Protein AF-A0A7S4M9M5-F1 (afdb_monomer_lite)

Foldseek 3Di:
DVVVVVVCCVVPVPPPDDDDDDCPVPLPQPPPQDQAEEEEEPLFPCQVVLLVVLQVLCLVVVPPPDDDPPDDDDDDDDDDDDPPPPPDPPDDDDDDPPPCPPRGNYDYDHDQDDPPPPGPHQAYEHEFAPCRCPDCQPVVVVVLLVCQQSLRHYAAAYAAQDPVCNPPPRHGDDPVVRLVRHDPVQCDDLNPPPVDDHQYQYDDPCNSVSSSVSSSVSSDRDDGDRRDPPVVPPPPPPPPPPDD

Structure (mmCIF, N/CA/C/O backbone):
data_AF-A0A7S4M9M5-F1
#
_entry.id   AF-A0A7S4M9M5-F1
#
loop_
_atom_site.group_PDB
_atom_site.id
_atom_si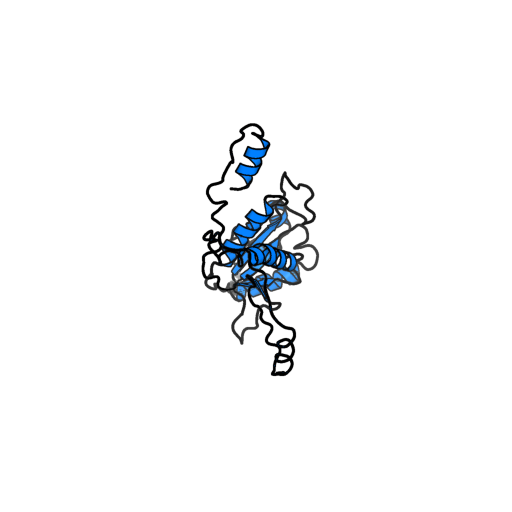te.type_symbol
_atom_site.label_atom_id
_atom_site.label_alt_id
_atom_site.label_comp_id
_atom_site.label_asym_id
_atom_site.label_entity_id
_atom_site.label_seq_id
_atom_site.pdbx_PDB_ins_code
_atom_site.Cartn_x
_atom_site.Cartn_y
_atom_site.Cartn_z
_atom_site.occupancy
_atom_site.B_iso_or_equiv
_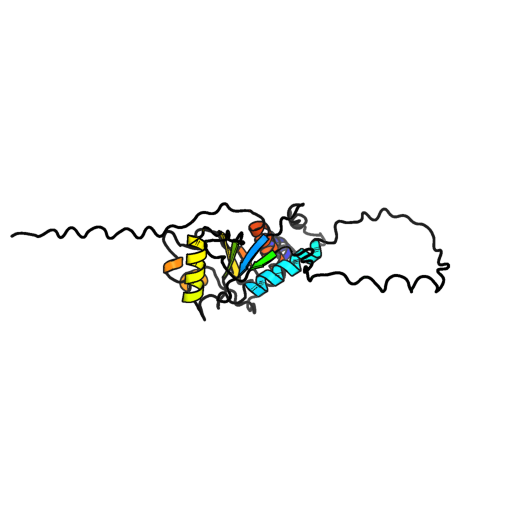atom_site.auth_seq_id
_atom_site.auth_comp_id
_atom_site.auth_asym_id
_atom_site.auth_atom_id
_atom_site.pdbx_PDB_model_num
ATOM 1 N N . ASP A 1 1 ? 21.085 -3.743 -1.154 1.00 58.03 1 ASP A N 1
ATOM 2 C CA . ASP A 1 1 ? 20.652 -2.720 -2.129 1.00 58.03 1 ASP A CA 1
ATOM 3 C C . ASP A 1 1 ? 20.834 -3.186 -3.586 1.00 58.03 1 ASP A C 1
ATOM 5 O O . ASP A 1 1 ? 21.859 -2.906 -4.190 1.00 58.03 1 ASP A O 1
ATOM 9 N N . ARG A 1 2 ? 19.863 -3.928 -4.155 1.00 52.19 2 ARG A N 1
ATOM 10 C CA . ARG A 1 2 ? 19.909 -4.526 -5.524 1.00 52.19 2 ARG A CA 1
ATOM 11 C C . ARG A 1 2 ? 20.179 -3.503 -6.630 1.00 52.19 2 ARG A C 1
ATOM 13 O O . ARG A 1 2 ? 20.757 -3.860 -7.651 1.00 52.19 2 ARG A O 1
ATOM 20 N N . THR A 1 3 ? 19.829 -2.242 -6.383 1.00 57.34 3 THR A N 1
ATOM 21 C CA . THR A 1 3 ? 20.104 -1.095 -7.254 1.00 57.34 3 THR A CA 1
ATOM 22 C C . THR A 1 3 ? 21.594 -0.929 -7.506 1.00 57.34 3 THR A C 1
ATOM 24 O O . THR A 1 3 ? 21.997 -0.810 -8.657 1.00 57.34 3 THR A O 1
ATOM 27 N N . MET A 1 4 ? 22.413 -1.017 -6.455 1.00 62.72 4 MET A N 1
ATOM 28 C CA . MET A 1 4 ? 23.866 -0.899 -6.568 1.00 62.72 4 MET A CA 1
ATOM 29 C C . MET A 1 4 ? 24.483 -2.067 -7.339 1.00 62.72 4 MET A C 1
ATOM 31 O O . MET A 1 4 ? 25.386 -1.838 -8.124 1.00 62.72 4 MET A O 1
ATOM 35 N N . VAL A 1 5 ? 23.980 -3.303 -7.217 1.00 62.38 5 VAL A N 1
ATOM 36 C CA . VAL A 1 5 ? 24.487 -4.418 -8.050 1.00 62.38 5 VAL A CA 1
ATOM 37 C C . VAL A 1 5 ? 24.103 -4.274 -9.501 1.00 62.38 5 VAL A C 1
ATOM 39 O O . VAL A 1 5 ? 24.937 -4.534 -10.355 1.00 62.38 5 VAL A O 1
ATOM 42 N N . LEU A 1 6 ? 22.871 -3.877 -9.803 1.00 64.19 6 LEU A N 1
ATOM 43 C CA . LEU A 1 6 ? 22.460 -3.691 -11.192 1.00 64.19 6 LEU A CA 1
ATOM 44 C C . LEU A 1 6 ? 23.200 -2.516 -11.833 1.00 64.19 6 LEU A C 1
ATOM 46 O O . LEU A 1 6 ? 23.632 -2.623 -12.978 1.00 64.19 6 LEU A O 1
ATOM 50 N N . MET A 1 7 ? 23.423 -1.437 -11.076 1.00 65.25 7 MET A N 1
ATOM 51 C CA . MET A 1 7 ? 24.285 -0.341 -11.506 1.00 65.25 7 MET A CA 1
ATOM 52 C C . MET A 1 7 ? 25.727 -0.802 -11.683 1.00 65.25 7 MET A C 1
ATOM 54 O O . MET A 1 7 ? 26.267 -0.595 -12.758 1.00 65.25 7 MET A O 1
ATOM 58 N N . CYS A 1 8 ? 26.337 -1.491 -10.717 1.00 66.50 8 CYS A N 1
ATOM 59 C CA . CYS A 1 8 ? 27.710 -1.973 -10.858 1.00 66.50 8 CYS A CA 1
ATOM 60 C C . CYS A 1 8 ? 27.857 -3.003 -11.987 1.00 66.50 8 CYS A C 1
ATOM 62 O O . CYS A 1 8 ? 28.828 -2.933 -12.721 1.00 66.50 8 CYS A O 1
ATOM 64 N N . LYS A 1 9 ? 26.887 -3.901 -12.206 1.00 68.44 9 LYS A N 1
ATOM 65 C CA . LYS A 1 9 ? 26.890 -4.837 -13.345 1.00 68.44 9 LYS A CA 1
ATOM 66 C C . LYS A 1 9 ? 26.772 -4.123 -14.692 1.00 68.44 9 LYS A C 1
ATOM 68 O O . LYS A 1 9 ? 27.354 -4.583 -15.665 1.00 68.44 9 LYS A O 1
ATOM 73 N N . ARG A 1 10 ? 26.040 -3.004 -14.760 1.00 68.56 10 ARG A N 1
ATOM 74 C CA . ARG A 1 10 ? 25.959 -2.170 -15.972 1.00 68.56 10 ARG A CA 1
ATOM 75 C C . ARG A 1 10 ? 27.169 -1.261 -16.167 1.00 68.56 10 ARG A C 1
ATOM 77 O O . ARG A 1 10 ? 27.554 -1.029 -17.304 1.00 68.56 10 ARG A O 1
ATOM 84 N N . LEU A 1 11 ? 27.734 -0.730 -15.086 1.00 71.12 11 LEU A N 1
ATOM 85 C CA . LEU A 1 11 ? 28.870 0.194 -15.110 1.00 71.12 11 LEU A CA 1
ATOM 86 C C . LEU A 1 11 ? 30.213 -0.536 -15.238 1.00 71.12 11 LEU A C 1
ATOM 88 O O . LEU A 1 11 ? 31.172 0.056 -15.716 1.00 71.12 11 LEU A O 1
ATOM 92 N N . LEU A 1 12 ? 30.287 -1.805 -14.825 1.00 75.00 12 LEU A N 1
ATOM 93 C CA . LEU A 1 12 ? 31.499 -2.629 -14.821 1.00 75.00 12 LEU A CA 1
ATOM 94 C C . LEU A 1 12 ? 31.247 -3.998 -15.490 1.00 75.00 12 LEU A C 1
ATOM 96 O O . LEU A 1 12 ? 31.403 -5.034 -14.838 1.00 75.00 12 LEU A O 1
ATOM 100 N N . PRO A 1 13 ? 30.850 -4.042 -16.776 1.00 61.12 13 PRO A N 1
ATOM 101 C CA . PRO A 1 13 ? 30.512 -5.296 -17.456 1.00 61.12 13 PRO A CA 1
ATOM 102 C C . PRO A 1 13 ? 31.700 -6.267 -17.575 1.00 61.12 13 PRO A C 1
ATOM 104 O O . PRO A 1 13 ? 31.494 -7.475 -17.639 1.00 61.12 13 PRO A O 1
ATOM 107 N N . GLU A 1 14 ? 32.938 -5.761 -17.558 1.00 66.56 14 GLU A N 1
ATOM 108 C CA . GLU A 1 14 ? 34.154 -6.565 -17.763 1.00 66.56 14 GLU A CA 1
ATOM 109 C C . GLU A 1 14 ? 34.803 -7.088 -16.477 1.00 66.56 14 GLU A C 1
ATOM 111 O O . GLU A 1 14 ? 35.775 -7.837 -16.535 1.00 66.56 14 GLU A O 1
ATOM 116 N N . ALA A 1 15 ? 34.284 -6.735 -15.297 1.00 61.19 15 ALA A N 1
ATOM 117 C CA . ALA A 1 15 ? 34.959 -7.073 -14.044 1.00 61.19 15 ALA A CA 1
ATOM 118 C C . ALA A 1 15 ? 34.990 -8.586 -13.749 1.00 61.19 15 ALA A C 1
ATOM 120 O O . ALA A 1 15 ? 35.753 -9.013 -12.886 1.00 61.19 15 ALA A O 1
ATOM 121 N N . GLY A 1 16 ? 34.180 -9.408 -14.431 1.00 63.16 16 GLY A N 1
ATOM 122 C CA . GLY A 1 16 ? 34.209 -10.877 -14.332 1.00 63.16 16 GLY A CA 1
ATOM 123 C C . GLY A 1 16 ? 33.929 -11.454 -12.936 1.00 63.16 16 GLY A C 1
ATOM 124 O O . GLY A 1 16 ? 33.966 -12.668 -12.758 1.00 63.16 16 GLY A O 1
ATOM 125 N N . CYS A 1 17 ? 33.650 -10.610 -11.942 1.00 53.78 17 CYS A N 1
ATOM 126 C CA . CYS A 1 17 ? 33.395 -11.008 -10.570 1.00 53.78 17 CYS A CA 1
ATOM 127 C C . CYS A 1 17 ? 31.908 -10.887 -10.240 1.00 53.78 17 CYS A C 1
ATOM 129 O O . CYS A 1 17 ? 31.238 -9.900 -10.553 1.00 53.78 17 CYS A O 1
ATOM 131 N N . ASP A 1 18 ? 31.392 -11.920 -9.578 1.00 58.88 18 ASP A N 1
ATOM 132 C CA . ASP A 1 18 ? 30.034 -11.929 -9.064 1.00 58.88 18 ASP A CA 1
ATOM 133 C C . ASP A 1 18 ? 29.892 -10.865 -7.969 1.00 58.88 18 ASP A C 1
ATOM 135 O O . ASP A 1 18 ? 30.372 -11.012 -6.844 1.00 58.88 18 ASP A O 1
ATOM 139 N N . ILE A 1 19 ? 29.222 -9.760 -8.299 1.00 60.19 19 ILE A N 1
ATOM 140 C CA . ILE A 1 19 ? 28.905 -8.719 -7.323 1.00 60.19 19 ILE A CA 1
ATOM 141 C C . ILE A 1 19 ? 27.705 -9.194 -6.502 1.00 60.19 19 ILE A C 1
ATOM 143 O O . ILE A 1 19 ? 26.557 -9.168 -6.959 1.00 60.19 19 ILE A O 1
ATOM 147 N N . PHE A 1 20 ? 27.971 -9.626 -5.274 1.00 48.78 20 PHE A N 1
ATOM 148 C CA . PHE A 1 20 ? 26.942 -9.945 -4.292 1.00 48.78 20 PHE A CA 1
ATOM 149 C C . PHE A 1 20 ? 26.627 -8.709 -3.459 1.00 48.78 20 PHE A C 1
ATOM 151 O O . PHE A 1 20 ? 27.520 -8.066 -2.913 1.00 48.78 20 PHE A O 1
ATOM 158 N N . LEU A 1 21 ? 25.343 -8.397 -3.292 1.00 53.84 21 LEU A N 1
ATOM 159 C CA . LEU A 1 21 ? 24.962 -7.471 -2.233 1.00 53.84 21 LEU A CA 1
ATOM 160 C C . LEU A 1 21 ? 24.854 -8.207 -0.931 1.00 53.84 21 LEU A C 1
ATOM 162 O O . LEU A 1 21 ? 24.090 -9.169 -0.808 1.00 53.84 21 LEU A O 1
ATOM 166 N N . GLN A 1 22 ? 25.504 -7.633 0.067 1.00 40.91 22 GLN A N 1
ATOM 167 C CA . GLN A 1 22 ? 25.188 -7.891 1.452 1.00 40.91 22 GLN A CA 1
ATOM 168 C C . GLN A 1 22 ? 23.668 -7.718 1.651 1.00 40.91 22 GLN A C 1
ATOM 170 O O . GLN A 1 22 ? 23.110 -6.635 1.458 1.00 40.91 22 GLN A O 1
ATOM 175 N N . GLY A 1 23 ? 22.981 -8.833 1.923 1.00 44.94 23 GLY A N 1
ATOM 176 C CA . GLY A 1 23 ? 21.533 -8.897 2.144 1.00 44.94 23 GLY A CA 1
ATOM 177 C C . GLY A 1 23 ? 20.679 -9.492 1.014 1.00 44.94 23 GLY A C 1
ATOM 178 O O . GLY A 1 23 ? 19.539 -9.857 1.283 1.00 44.94 23 GLY A O 1
ATOM 179 N N . ALA A 1 24 ? 21.180 -9.661 -0.218 1.00 48.50 24 ALA A N 1
ATOM 180 C CA . ALA A 1 24 ? 20.378 -10.237 -1.316 1.00 48.50 24 ALA A CA 1
ATOM 181 C C . ALA A 1 24 ? 19.991 -11.709 -1.067 1.00 48.50 24 ALA A C 1
ATOM 183 O O . ALA A 1 24 ? 18.895 -12.133 -1.421 1.00 48.50 24 ALA A O 1
ATOM 184 N N . SER A 1 25 ? 20.851 -12.459 -0.378 1.00 47.34 25 SER A N 1
ATOM 185 C CA . SER A 1 25 ? 20.615 -13.847 0.049 1.00 47.34 25 SER A CA 1
ATOM 186 C C . SER A 1 25 ? 19.791 -13.955 1.344 1.00 47.34 25 SER A C 1
ATOM 188 O O . SER A 1 25 ? 19.478 -15.062 1.790 1.00 47.34 25 SER A O 1
ATOM 190 N N . SER A 1 26 ? 19.457 -12.818 1.965 1.00 50.81 26 SER A N 1
ATOM 191 C CA . SER A 1 26 ? 18.920 -12.745 3.329 1.00 50.81 26 SER A CA 1
ATOM 192 C C . SER A 1 26 ? 17.427 -12.434 3.398 1.00 50.81 26 SER A C 1
ATOM 194 O O . SER A 1 26 ? 16.873 -12.464 4.493 1.00 50.81 26 SER A O 1
ATOM 196 N N . PHE A 1 27 ? 16.741 -12.203 2.272 1.00 58.53 27 PHE A N 1
ATOM 197 C CA . PHE A 1 27 ? 15.283 -11.996 2.244 1.00 58.53 27 PHE A CA 1
ATOM 198 C C . PHE A 1 27 ? 14.513 -13.315 2.371 1.00 58.53 27 PHE A C 1
ATOM 200 O O . PHE A 1 27 ? 13.570 -13.603 1.639 1.00 58.53 27 PHE A O 1
ATOM 207 N N . LYS A 1 28 ? 14.928 -14.152 3.319 1.00 64.00 28 LYS A N 1
ATOM 208 C CA . LYS A 1 28 ? 14.069 -15.208 3.826 1.00 64.00 28 LYS A CA 1
ATOM 209 C C . LYS A 1 28 ? 13.137 -14.518 4.794 1.00 64.00 28 LYS A C 1
ATOM 211 O O . LYS A 1 28 ? 13.588 -14.016 5.823 1.00 64.00 28 LYS A O 1
ATOM 216 N N . LEU A 1 29 ? 11.852 -14.488 4.458 1.00 65.38 29 LEU A N 1
ATOM 217 C CA . LEU A 1 29 ? 10.848 -14.114 5.434 1.00 65.38 29 LEU A CA 1
ATOM 218 C C . LEU A 1 29 ? 11.127 -14.949 6.723 1.00 65.38 29 LEU A C 1
ATOM 220 O O . LEU A 1 29 ? 11.399 -16.154 6.607 1.00 65.38 29 LEU A O 1
ATOM 224 N N . PRO A 1 30 ? 11.115 -14.355 7.931 1.00 61.56 30 PRO A N 1
ATOM 225 C CA . PRO A 1 30 ? 11.526 -15.021 9.174 1.00 61.56 30 PRO A CA 1
ATOM 226 C C . PRO A 1 30 ? 10.834 -16.378 9.379 1.00 61.56 30 PRO A C 1
ATOM 228 O O . PRO A 1 30 ? 9.618 -16.472 9.307 1.00 61.56 30 PRO A O 1
ATOM 231 N N . LYS A 1 31 ? 11.596 -17.458 9.600 1.00 63.31 31 LYS A N 1
ATOM 232 C CA . LYS A 1 31 ? 11.038 -18.821 9.721 1.00 63.31 31 LYS A CA 1
ATOM 233 C C . LYS A 1 31 ? 9.909 -18.855 10.766 1.00 63.31 31 LYS A C 1
ATOM 235 O O . LYS A 1 31 ? 10.145 -18.480 11.908 1.00 63.31 31 LYS A O 1
ATOM 240 N N . GLY A 1 32 ? 8.727 -19.342 10.373 1.00 64.62 32 GLY A N 1
ATOM 241 C CA . GLY A 1 32 ? 7.544 -19.416 11.245 1.00 64.62 32 GLY A CA 1
ATOM 242 C C . GLY A 1 32 ? 6.362 -18.536 10.825 1.00 64.62 32 GLY A C 1
ATOM 243 O O . GLY A 1 32 ? 5.596 -18.134 11.693 1.00 64.62 32 GLY A O 1
ATOM 244 N N . HIS A 1 33 ? 6.223 -18.233 9.526 1.00 60.62 33 HIS A N 1
ATOM 245 C CA . HIS A 1 33 ? 5.208 -17.316 8.986 1.00 60.62 33 HIS A CA 1
ATOM 246 C C . HIS A 1 33 ? 3.816 -17.517 9.556 1.00 60.62 33 HIS A C 1
ATOM 248 O O . HIS A 1 33 ? 3.096 -18.443 9.188 1.00 60.62 33 HIS A O 1
ATOM 254 N N . THR A 1 34 ? 3.434 -16.572 10.409 1.00 72.31 34 THR A N 1
ATOM 255 C CA . THR A 1 34 ? 2.044 -16.229 10.640 1.00 72.31 34 THR A CA 1
ATOM 256 C C . THR A 1 34 ? 1.529 -15.619 9.349 1.00 72.31 34 THR A C 1
ATOM 258 O O . THR A 1 34 ? 2.029 -14.586 8.908 1.00 72.31 34 THR A O 1
ATOM 261 N N . SER A 1 35 ? 0.560 -16.279 8.731 1.00 86.31 35 SER A N 1
ATOM 262 C CA . SER A 1 35 ? -0.248 -15.693 7.672 1.00 86.31 35 SER A CA 1
ATOM 263 C C . SER A 1 35 ? -0.704 -14.283 8.072 1.00 86.31 35 SER A C 1
ATOM 265 O O . SER A 1 35 ? -1.175 -14.100 9.199 1.00 86.31 35 SER A O 1
ATOM 267 N N . VAL A 1 36 ? -0.558 -13.307 7.178 1.00 91.31 36 VAL A N 1
ATOM 268 C CA . VAL A 1 36 ? -0.961 -11.913 7.427 1.00 91.31 36 VAL A CA 1
ATOM 269 C C . VAL A 1 36 ? -2.307 -11.672 6.763 1.00 91.31 36 VAL A C 1
ATOM 271 O O . VAL A 1 36 ? -2.500 -12.069 5.612 1.00 91.31 36 VAL A O 1
ATOM 274 N N . THR A 1 37 ? -3.234 -11.019 7.458 1.00 93.44 37 THR A N 1
ATOM 275 C CA . THR A 1 37 ? -4.524 -10.649 6.872 1.00 93.44 37 THR A CA 1
ATOM 276 C C . THR A 1 37 ? -4.525 -9.175 6.505 1.00 93.44 37 THR A C 1
ATOM 278 O O . THR A 1 37 ? -4.336 -8.311 7.362 1.00 93.44 37 THR A O 1
ATOM 281 N N . ILE A 1 38 ? -4.746 -8.873 5.231 1.00 95.38 38 ILE A N 1
ATOM 282 C CA . ILE A 1 38 ? -4.763 -7.507 4.716 1.00 95.38 38 ILE A CA 1
ATOM 283 C C . ILE A 1 38 ? -6.121 -7.166 4.113 1.00 95.38 38 ILE A C 1
ATOM 285 O O . ILE A 1 38 ? -6.769 -8.007 3.496 1.00 95.38 38 ILE A O 1
ATOM 289 N N . TYR A 1 39 ? -6.534 -5.917 4.283 1.00 96.44 39 TYR A N 1
ATOM 290 C CA . TYR A 1 39 ? -7.663 -5.335 3.573 1.00 96.44 39 TYR A CA 1
ATOM 291 C C . TYR A 1 39 ? -7.164 -4.610 2.319 1.00 96.44 39 TYR A C 1
ATOM 293 O O . TYR A 1 39 ? -6.260 -3.769 2.405 1.00 96.44 39 TYR A O 1
ATOM 301 N N . CYS A 1 40 ? -7.762 -4.927 1.173 1.00 96.44 40 CYS A N 1
ATOM 302 C CA . CYS A 1 40 ? -7.531 -4.252 -0.100 1.00 96.44 40 CYS A CA 1
ATOM 303 C C . CYS A 1 40 ? -8.844 -3.603 -0.536 1.00 96.44 40 CYS A C 1
ATOM 305 O O . CYS A 1 40 ? -9.791 -4.296 -0.891 1.00 96.44 40 CYS A O 1
ATOM 307 N N . SER A 1 41 ? -8.896 -2.273 -0.508 1.00 96.12 41 SER A N 1
ATOM 308 C CA . SER A 1 41 ? -10.081 -1.537 -0.947 1.00 96.12 41 SER A CA 1
ATOM 309 C C . SER A 1 41 ? -10.354 -1.763 -2.433 1.00 96.12 41 SER A C 1
ATOM 311 O O . SER A 1 41 ? -9.453 -1.599 -3.258 1.00 96.12 41 SER A O 1
ATOM 313 N N . ARG A 1 42 ? -11.616 -2.028 -2.789 1.00 96.25 42 ARG A N 1
ATOM 314 C CA . ARG A 1 42 ? -12.077 -2.033 -4.191 1.00 96.25 42 ARG A CA 1
ATOM 315 C C . ARG A 1 42 ? -11.972 -0.658 -4.862 1.00 96.25 42 ARG A C 1
ATOM 317 O O . ARG A 1 42 ? -11.904 -0.579 -6.081 1.00 96.25 42 ARG A O 1
ATOM 324 N N . HIS A 1 43 ? -11.941 0.411 -4.064 1.00 96.75 43 HIS A N 1
ATOM 325 C CA . HIS A 1 43 ? -11.768 1.789 -4.523 1.00 96.75 43 HIS A CA 1
ATOM 326 C C . HIS A 1 43 ? -10.286 2.186 -4.615 1.00 96.75 43 HIS A C 1
ATOM 328 O O . HIS A 1 43 ? -9.986 3.347 -4.875 1.00 96.75 43 HIS A O 1
ATOM 334 N N . ASN A 1 44 ? -9.354 1.244 -4.409 1.00 96.81 44 ASN A N 1
ATOM 335 C CA . ASN A 1 44 ? -7.922 1.439 -4.608 1.00 96.81 44 ASN A CA 1
ATOM 336 C C . ASN A 1 44 ? -7.407 0.618 -5.813 1.00 96.81 44 ASN A C 1
ATOM 338 O O . ASN A 1 44 ? -7.005 -0.540 -5.642 1.00 96.81 44 ASN A O 1
ATOM 342 N N . PRO A 1 45 ? -7.410 1.190 -7.034 1.00 96.06 45 PRO A N 1
ATOM 343 C CA . PRO A 1 45 ? -7.061 0.467 -8.254 1.00 96.06 45 PRO A CA 1
ATOM 344 C C . PRO A 1 45 ? -5.659 -0.153 -8.208 1.00 96.06 45 PRO A C 1
ATOM 346 O O . PRO A 1 45 ? -4.658 0.542 -8.009 1.00 96.06 45 PRO A O 1
ATOM 349 N N . GLY A 1 46 ? -5.573 -1.463 -8.451 1.00 95.50 46 GLY A N 1
ATOM 350 C CA . GLY A 1 46 ? -4.315 -2.209 -8.475 1.00 95.50 46 GLY A CA 1
ATOM 351 C C . GLY A 1 46 ? -3.878 -2.786 -7.122 1.00 95.50 46 GLY A C 1
ATOM 352 O O . GLY A 1 46 ? -2.876 -3.502 -7.065 1.00 95.50 46 GLY A O 1
ATOM 353 N N . ALA A 1 47 ? -4.570 -2.470 -6.019 1.00 96.69 47 ALA A N 1
ATOM 354 C CA . ALA A 1 47 ? -4.178 -2.938 -4.688 1.00 96.69 47 ALA A CA 1
ATOM 355 C C . ALA A 1 47 ? -4.359 -4.456 -4.520 1.00 96.69 47 ALA A C 1
ATOM 357 O O . ALA A 1 47 ? -3.521 -5.104 -3.889 1.00 96.69 47 ALA A O 1
ATOM 358 N N . ALA A 1 48 ? -5.427 -5.026 -5.087 1.00 96.12 48 ALA A N 1
ATOM 359 C CA . ALA A 1 48 ? -5.680 -6.465 -5.054 1.00 96.12 48 ALA A CA 1
ATOM 360 C C . ALA A 1 48 ? -4.667 -7.224 -5.926 1.00 96.12 48 ALA A C 1
ATOM 362 O O . ALA A 1 48 ? -4.062 -8.197 -5.481 1.00 96.12 48 ALA A O 1
ATOM 363 N N . GLU A 1 49 ? -4.389 -6.713 -7.123 1.00 96.44 49 GLU A N 1
ATOM 364 C CA . GLU A 1 49 ? -3.409 -7.255 -8.061 1.00 96.44 49 GLU A CA 1
ATOM 365 C C . GLU A 1 49 ? -1.995 -7.227 -7.467 1.00 96.44 49 GLU A C 1
ATOM 367 O O . GLU A 1 49 ? -1.228 -8.177 -7.621 1.00 96.44 49 GLU A O 1
ATOM 372 N N . LEU A 1 50 ? -1.648 -6.171 -6.722 1.00 96.56 50 LEU A N 1
ATOM 373 C CA . LEU A 1 50 ? -0.396 -6.113 -5.971 1.00 96.56 50 LEU A CA 1
ATOM 374 C C . LEU A 1 50 ? -0.342 -7.172 -4.859 1.00 96.56 50 LEU A C 1
ATOM 376 O O . LEU A 1 50 ? 0.711 -7.773 -4.636 1.00 96.56 50 LEU A O 1
ATOM 380 N N . ALA A 1 51 ? -1.446 -7.413 -4.149 1.00 96.06 51 ALA A N 1
ATOM 381 C CA . ALA A 1 51 ? -1.508 -8.457 -3.128 1.00 96.06 51 ALA A CA 1
ATOM 382 C C . ALA A 1 51 ? -1.341 -9.863 -3.733 1.00 96.06 51 ALA A C 1
ATOM 384 O O . ALA A 1 51 ? -0.650 -10.709 -3.158 1.00 96.06 51 ALA A O 1
ATOM 385 N N . GLU A 1 52 ? -1.921 -10.110 -4.909 1.00 95.25 52 GLU A N 1
ATOM 386 C CA . GLU A 1 52 ? -1.716 -11.341 -5.678 1.00 95.25 52 GLU A CA 1
ATOM 387 C C . GLU A 1 52 ? -0.270 -11.486 -6.153 1.00 95.25 52 GLU A C 1
ATOM 389 O O . GLU A 1 52 ? 0.326 -12.551 -5.981 1.00 95.25 52 GLU A O 1
ATOM 394 N N . GLU A 1 53 ? 0.327 -10.411 -6.672 1.00 94.75 53 GLU A N 1
ATOM 395 C CA . GLU A 1 53 ? 1.737 -10.370 -7.066 1.00 94.75 53 GLU A CA 1
ATOM 396 C C . GLU A 1 53 ? 2.654 -10.695 -5.877 1.00 94.75 53 GLU A C 1
ATOM 398 O O . GLU A 1 53 ? 3.591 -11.488 -6.002 1.00 94.75 53 GLU A O 1
ATOM 403 N N . LEU A 1 54 ? 2.353 -10.146 -4.696 1.00 93.50 54 LEU A N 1
ATOM 404 C CA . LEU A 1 54 ? 3.086 -10.445 -3.471 1.00 93.50 54 LEU A CA 1
ATOM 405 C C . LEU A 1 54 ? 2.928 -11.921 -3.079 1.00 93.50 54 LEU A C 1
ATOM 407 O O . LEU A 1 54 ? 3.916 -12.594 -2.789 1.00 93.50 54 LEU A O 1
ATOM 411 N N . ASN A 1 55 ? 1.711 -12.462 -3.121 1.00 92.62 55 ASN A N 1
ATOM 412 C CA . ASN A 1 55 ? 1.482 -13.885 -2.878 1.00 92.62 55 ASN A CA 1
ATOM 413 C C . ASN A 1 55 ? 2.275 -14.761 -3.860 1.00 92.62 55 ASN A C 1
ATOM 415 O O . ASN A 1 55 ? 2.971 -15.672 -3.419 1.00 92.62 55 ASN A O 1
ATOM 419 N N . ALA A 1 56 ? 2.253 -14.467 -5.160 1.00 91.00 56 ALA A N 1
ATOM 420 C CA . ALA A 1 56 ? 2.991 -15.225 -6.171 1.00 91.00 56 ALA A CA 1
ATOM 421 C C . ALA A 1 56 ? 4.513 -15.215 -5.922 1.00 91.00 56 ALA A C 1
ATOM 423 O O . ALA A 1 56 ? 5.168 -16.263 -5.999 1.00 91.00 56 ALA A O 1
ATOM 424 N N . ALA A 1 57 ? 5.065 -14.055 -5.547 1.00 88.69 57 ALA A N 1
ATOM 425 C CA . ALA A 1 57 ? 6.486 -13.889 -5.245 1.00 88.69 57 ALA A CA 1
ATOM 426 C C . ALA A 1 57 ? 6.947 -14.722 -4.032 1.00 88.69 57 ALA A C 1
ATOM 428 O O . ALA A 1 57 ? 8.086 -15.199 -3.996 1.00 88.69 57 ALA A O 1
ATOM 429 N N . PHE A 1 58 ? 6.075 -14.939 -3.041 1.00 85.81 58 PHE A N 1
ATOM 430 C CA . PHE A 1 58 ? 6.440 -15.624 -1.795 1.00 85.81 58 PHE A CA 1
ATOM 431 C C . PHE A 1 58 ? 5.934 -17.066 -1.690 1.00 85.81 58 PHE A C 1
ATOM 433 O O . PHE A 1 58 ? 6.616 -17.887 -1.076 1.00 85.81 58 PHE A O 1
ATOM 440 N N . SER A 1 59 ? 4.838 -17.440 -2.353 1.00 79.81 59 SER A N 1
ATOM 441 C CA . SER A 1 59 ? 4.355 -18.828 -2.405 1.00 79.81 59 SER A CA 1
ATOM 442 C C . SER A 1 59 ? 5.368 -19.772 -3.058 1.00 79.81 59 SER A C 1
ATOM 444 O O . SER A 1 59 ? 5.557 -20.891 -2.583 1.00 79.81 59 SER A O 1
ATOM 446 N N . SER A 1 60 ? 6.099 -19.302 -4.072 1.00 68.31 60 SER A N 1
ATOM 447 C CA . SER A 1 60 ? 7.149 -20.079 -4.751 1.00 68.31 60 SER A CA 1
ATOM 448 C C . SER A 1 60 ? 8.352 -20.387 -3.845 1.00 68.31 60 SER A C 1
ATOM 450 O O . SER A 1 60 ? 9.018 -21.408 -4.004 1.00 68.31 60 SER A O 1
ATOM 452 N N . ASN A 1 61 ? 8.607 -19.539 -2.845 1.00 61.38 61 ASN A N 1
ATOM 453 C CA . ASN A 1 61 ? 9.751 -19.662 -1.938 1.00 61.38 61 ASN A CA 1
ATOM 454 C C . ASN A 1 61 ? 9.460 -20.516 -0.691 1.00 61.38 61 ASN A C 1
ATOM 456 O O . ASN A 1 61 ? 10.390 -20.995 -0.039 1.00 61.38 61 ASN A O 1
ATOM 460 N N . ILE A 1 62 ? 8.184 -20.752 -0.366 1.00 57.78 62 ILE A N 1
ATOM 461 C CA . ILE A 1 62 ? 7.766 -21.517 0.822 1.00 57.78 62 ILE A CA 1
ATOM 462 C C . ILE A 1 62 ? 8.022 -23.034 0.652 1.00 57.78 62 ILE A C 1
ATOM 464 O O . ILE A 1 62 ? 8.151 -23.751 1.644 1.00 57.78 62 ILE A O 1
ATOM 468 N N . GLY A 1 63 ? 8.196 -23.533 -0.580 1.00 49.44 63 GLY A N 1
ATOM 469 C CA . GLY A 1 63 ? 8.320 -24.970 -0.875 1.00 49.44 63 GLY A CA 1
ATOM 470 C C . GLY A 1 63 ? 9.733 -25.577 -0.929 1.00 49.44 63 GLY A C 1
ATOM 471 O O . GLY A 1 63 ? 9.847 -26.799 -0.983 1.00 49.44 63 GLY A O 1
ATOM 472 N N . VAL A 1 64 ? 10.819 -24.791 -0.917 1.00 45.69 64 VAL A N 1
ATOM 473 C CA . VAL A 1 64 ? 12.153 -25.300 -1.339 1.00 45.69 64 VAL A CA 1
ATOM 474 C C . VAL A 1 64 ? 13.132 -25.568 -0.178 1.00 45.69 64 VAL A C 1
ATOM 476 O O . VAL A 1 64 ? 14.242 -26.048 -0.385 1.00 45.69 64 VAL A O 1
ATOM 479 N N . SER A 1 65 ? 12.743 -25.370 1.086 1.00 43.75 65 SER A N 1
ATOM 480 C CA . SER A 1 65 ? 13.649 -25.626 2.230 1.00 43.75 65 SER A CA 1
ATOM 481 C C . SER A 1 65 ? 13.676 -27.090 2.720 1.00 43.75 65 SER A C 1
ATOM 483 O O . SER A 1 65 ? 14.054 -27.346 3.865 1.00 43.75 65 SER A O 1
ATOM 485 N N . GLY A 1 66 ? 13.280 -28.059 1.891 1.00 42.44 66 GLY A N 1
ATOM 486 C CA . GLY A 1 66 ? 13.012 -29.432 2.325 1.00 42.44 66 GLY A CA 1
ATOM 487 C C . GLY A 1 66 ? 13.577 -30.517 1.419 1.00 42.44 66 GLY A C 1
ATOM 488 O O . GLY A 1 66 ? 12.806 -31.290 0.868 1.00 42.44 66 GLY A O 1
ATOM 489 N N . ARG A 1 67 ? 14.906 -30.596 1.295 1.00 39.97 67 ARG A N 1
ATOM 490 C CA . ARG A 1 67 ? 15.697 -31.846 1.285 1.00 39.97 67 ARG A CA 1
ATOM 491 C C . ARG A 1 67 ? 17.145 -31.493 0.982 1.00 39.97 67 ARG A C 1
ATOM 493 O O . ARG A 1 67 ? 17.494 -31.155 -0.141 1.00 39.97 67 ARG A O 1
ATOM 500 N N . GLY A 1 68 ? 17.997 -31.608 1.998 1.00 38.91 68 GLY A N 1
ATOM 501 C CA . GLY A 1 68 ? 19.416 -31.795 1.751 1.00 38.91 68 GLY A CA 1
ATOM 502 C C . GLY A 1 68 ? 19.573 -33.031 0.873 1.00 38.91 68 GLY A C 1
ATOM 503 O O . GLY A 1 68 ? 19.367 -34.153 1.339 1.00 38.91 68 GLY A O 1
ATOM 504 N N . SER A 1 69 ? 19.906 -32.821 -0.396 1.00 39.88 69 SER A N 1
ATOM 505 C CA . SER A 1 69 ? 20.425 -33.860 -1.273 1.00 39.88 69 SER A CA 1
ATOM 506 C C . SER A 1 69 ? 21.786 -34.284 -0.729 1.00 39.88 69 SER A C 1
ATOM 508 O O . SER A 1 69 ? 22.832 -33.848 -1.199 1.00 39.88 69 SER A O 1
ATOM 510 N N . ARG A 1 70 ? 21.783 -35.133 0.305 1.00 42.12 70 ARG A N 1
ATOM 511 C CA . ARG A 1 70 ? 22.902 -36.039 0.545 1.00 42.12 70 ARG A CA 1
ATOM 512 C C . ARG A 1 70 ? 22.976 -36.924 -0.689 1.00 42.12 70 ARG A C 1
ATOM 514 O O . ARG A 1 70 ? 22.097 -37.756 -0.904 1.00 42.12 70 ARG A O 1
ATOM 521 N N . GLY A 1 71 ? 23.993 -36.688 -1.513 1.00 40.12 71 GLY A N 1
ATOM 522 C CA . GLY A 1 71 ? 24.342 -37.555 -2.623 1.00 40.12 71 GLY A CA 1
ATOM 523 C C . GLY A 1 71 ? 24.471 -38.986 -2.119 1.00 40.12 71 GLY A C 1
ATOM 524 O O . GLY A 1 71 ? 25.394 -39.317 -1.381 1.00 40.12 71 GLY A O 1
ATOM 525 N N . ARG A 1 72 ? 23.512 -39.825 -2.501 1.00 40.72 72 ARG A N 1
ATOM 526 C CA . ARG A 1 72 ? 23.615 -41.273 -2.403 1.00 40.72 72 ARG A CA 1
ATOM 527 C C . ARG A 1 72 ? 23.642 -41.773 -3.839 1.00 40.72 72 ARG A C 1
ATOM 529 O O . ARG A 1 72 ? 22.601 -41.931 -4.467 1.00 40.72 72 ARG A O 1
ATOM 536 N N . GLN A 1 73 ? 24.853 -41.935 -4.370 1.00 45.09 73 GLN A N 1
ATOM 537 C CA . GLN A 1 73 ? 25.073 -42.817 -5.510 1.00 45.09 73 GLN A CA 1
ATOM 538 C C . GLN A 1 73 ? 24.587 -44.211 -5.106 1.00 45.09 73 GLN A C 1
ATOM 540 O O . GLN A 1 73 ? 24.939 -44.705 -4.033 1.00 45.09 73 GLN A O 1
ATOM 545 N N . GLY A 1 74 ? 23.750 -44.826 -5.934 1.00 34.94 74 GLY A N 1
ATOM 546 C CA . GLY A 1 74 ? 23.313 -46.192 -5.697 1.00 34.94 74 GLY A CA 1
ATOM 547 C C . GLY A 1 74 ? 22.138 -46.605 -6.566 1.00 34.94 74 GLY A C 1
ATOM 548 O O . GLY A 1 74 ? 20.993 -46.396 -6.188 1.00 34.94 74 GLY A O 1
ATOM 549 N N . GLY A 1 75 ? 22.452 -47.267 -7.678 1.00 35.03 75 GLY A N 1
ATOM 550 C CA . GLY A 1 75 ? 21.684 -48.423 -8.133 1.00 35.03 75 GLY A CA 1
ATOM 551 C C . GLY A 1 75 ? 20.417 -48.142 -8.930 1.00 35.03 75 GLY A C 1
ATOM 552 O O . GLY A 1 75 ? 19.311 -48.090 -8.403 1.00 35.03 75 GLY A O 1
ATOM 553 N N . THR A 1 76 ? 20.584 -48.123 -10.246 1.00 45.38 76 THR A N 1
ATOM 554 C CA . THR A 1 76 ? 19.617 -48.640 -11.213 1.00 45.38 76 THR A CA 1
ATOM 555 C C . THR A 1 76 ? 19.055 -49.990 -10.760 1.00 45.38 76 THR A C 1
ATOM 557 O O . THR A 1 76 ? 19.773 -50.984 -10.744 1.00 45.38 76 THR A O 1
ATOM 560 N N . LEU A 1 77 ? 17.758 -50.055 -10.458 1.00 39.94 77 LEU A N 1
ATOM 561 C CA . LEU A 1 77 ? 16.984 -51.295 -10.558 1.00 39.94 77 LEU A CA 1
ATOM 562 C C . LEU A 1 77 ? 15.494 -50.983 -10.710 1.00 39.94 77 LEU A C 1
ATOM 564 O O . LEU A 1 77 ? 14.689 -51.022 -9.786 1.00 39.94 77 LEU A O 1
ATOM 568 N N . SER A 1 78 ? 15.147 -50.692 -11.961 1.00 44.25 78 SER A N 1
ATOM 569 C CA . SER A 1 78 ? 13.829 -50.979 -12.506 1.00 44.25 78 SER A CA 1
ATOM 570 C C . SER A 1 78 ? 13.535 -52.466 -12.302 1.00 44.25 78 SER A C 1
ATOM 572 O O . SER A 1 78 ? 14.292 -53.298 -12.805 1.00 44.25 78 SER A O 1
ATOM 574 N N . LYS A 1 79 ? 12.476 -52.802 -11.553 1.00 43.28 79 LYS A N 1
ATOM 575 C CA . LYS A 1 79 ? 11.700 -54.043 -11.719 1.00 43.28 79 LYS A CA 1
ATOM 576 C C . LYS A 1 79 ? 10.449 -54.058 -10.828 1.00 43.28 79 LYS A C 1
ATOM 578 O O . LYS A 1 79 ? 10.535 -54.059 -9.610 1.00 43.28 79 LYS A O 1
ATOM 583 N N . ARG A 1 80 ? 9.313 -54.224 -11.516 1.00 48.12 80 ARG A N 1
ATOM 584 C CA . ARG A 1 80 ? 8.088 -54.928 -11.096 1.00 48.12 80 ARG A CA 1
ATOM 585 C C . ARG A 1 80 ? 7.232 -54.297 -9.993 1.00 48.12 80 ARG A C 1
ATOM 587 O O . ARG A 1 80 ? 7.360 -54.620 -8.821 1.00 48.12 80 ARG A O 1
ATOM 594 N N . LEU A 1 81 ? 6.200 -53.577 -10.432 1.00 39.50 81 LEU A N 1
ATOM 595 C CA . LEU A 1 81 ? 4.913 -53.538 -9.734 1.00 39.50 81 LEU A CA 1
ATOM 596 C C . LEU A 1 81 ? 3.814 -53.998 -10.699 1.00 39.50 81 LEU A C 1
ATOM 598 O O . LEU A 1 81 ? 3.755 -53.561 -11.848 1.00 39.50 81 LEU A O 1
ATOM 602 N N . SER A 1 82 ? 3.006 -54.952 -10.243 1.00 50.88 82 SER A N 1
ATOM 603 C CA . SER A 1 82 ? 1.962 -55.640 -11.004 1.00 50.88 82 SER A CA 1
ATOM 604 C C . SER A 1 82 ? 0.652 -54.829 -11.076 1.00 50.88 82 SER A C 1
ATOM 606 O O . SER A 1 82 ? 0.427 -53.939 -10.254 1.00 50.88 82 SER A O 1
ATOM 608 N N . PRO A 1 83 ? -0.255 -55.126 -12.031 1.00 44.47 83 PRO A N 1
ATOM 609 C CA . PRO A 1 83 ? -1.450 -54.311 -12.309 1.00 44.47 83 PRO A CA 1
ATOM 610 C C . PRO A 1 83 ? -2.552 -54.305 -11.225 1.00 44.47 83 PRO A C 1
ATOM 612 O O . PRO A 1 83 ? -3.559 -53.622 -11.394 1.00 44.47 83 PRO A O 1
ATOM 615 N N . GLY A 1 84 ? -2.392 -55.044 -10.121 1.00 45.91 84 GLY A N 1
ATOM 616 C CA . GLY A 1 84 ? -3.474 -55.368 -9.177 1.00 45.91 84 GLY A CA 1
ATOM 617 C C . GLY A 1 84 ? -3.779 -54.348 -8.072 1.00 45.91 84 GLY A C 1
ATOM 618 O O . GLY A 1 84 ? -4.780 -54.503 -7.384 1.00 45.91 84 GLY A O 1
ATOM 619 N N . ILE A 1 85 ? -2.978 -53.291 -7.893 1.00 47.34 85 ILE A N 1
ATOM 620 C CA . ILE A 1 85 ? -3.141 -52.320 -6.783 1.00 47.34 85 ILE A CA 1
ATOM 621 C C . ILE A 1 85 ? -3.578 -50.945 -7.317 1.00 47.34 85 ILE A C 1
ATOM 623 O O . ILE A 1 85 ? -3.066 -49.901 -6.928 1.00 47.34 85 ILE A O 1
ATOM 627 N N . ARG A 1 86 ? -4.513 -50.920 -8.275 1.00 44.00 86 ARG A N 1
ATOM 628 C CA . ARG A 1 86 ? -5.136 -49.672 -8.768 1.00 44.00 86 ARG A CA 1
ATOM 629 C C . ARG A 1 86 ? -6.618 -49.528 -8.420 1.00 44.00 86 ARG A C 1
ATOM 631 O O . ARG A 1 86 ? -7.242 -48.561 -8.836 1.00 44.00 86 ARG A O 1
ATOM 638 N N . LYS A 1 87 ? -7.189 -50.440 -7.627 1.00 42.25 87 LYS A N 1
ATOM 639 C CA . LYS A 1 87 ? -8.646 -50.509 -7.416 1.00 42.25 87 LYS A CA 1
ATOM 640 C C . LYS A 1 87 ? -9.072 -50.582 -5.943 1.00 42.25 87 LYS A C 1
ATOM 642 O O . LYS A 1 87 ? -9.948 -51.362 -5.600 1.00 42.25 87 LYS A O 1
ATOM 647 N N . ALA A 1 88 ? -8.452 -49.779 -5.072 1.00 39.59 88 ALA A N 1
ATOM 648 C CA . ALA A 1 88 ? -8.832 -49.702 -3.651 1.00 39.59 88 ALA A CA 1
ATOM 649 C C . ALA A 1 88 ? -8.779 -48.281 -3.043 1.00 39.59 88 ALA A C 1
ATOM 651 O O . ALA A 1 88 ? -8.639 -48.132 -1.835 1.00 39.59 88 ALA A O 1
ATOM 652 N N . LEU A 1 89 ? -8.892 -47.227 -3.861 1.00 40.28 89 LEU A N 1
ATOM 653 C CA . LEU A 1 89 ? -8.903 -45.827 -3.391 1.00 40.28 89 LEU A CA 1
ATOM 654 C C . LEU A 1 89 ? -10.025 -44.981 -4.021 1.00 40.28 89 LEU A C 1
ATOM 656 O O . LEU A 1 89 ? -9.959 -43.758 -4.044 1.00 40.28 89 LEU A O 1
ATOM 660 N N . SER A 1 90 ? -11.085 -45.633 -4.505 1.00 45.09 90 SER A N 1
ATOM 661 C CA . SER A 1 90 ? -12.298 -44.986 -5.017 1.00 45.09 90 SER A CA 1
ATOM 662 C C . SER A 1 90 ? -13.499 -45.446 -4.195 1.00 45.09 90 SER A C 1
ATOM 664 O O . SER A 1 90 ? -14.265 -46.288 -4.639 1.00 45.09 90 SER A O 1
ATOM 666 N N . SER A 1 91 ? -13.603 -44.961 -2.956 1.00 48.03 91 SER A N 1
ATOM 667 C CA . SER A 1 91 ? -14.870 -44.887 -2.206 1.00 48.03 91 SER A CA 1
ATOM 668 C C . SER A 1 91 ? -14.606 -44.437 -0.770 1.00 48.03 91 SER A C 1
ATOM 670 O O . SER A 1 91 ? -14.428 -45.257 0.128 1.00 48.03 91 SER A O 1
ATOM 672 N N . ARG A 1 92 ? -14.583 -43.124 -0.547 1.00 40.78 92 ARG A N 1
ATOM 673 C CA . ARG A 1 92 ? -14.979 -42.502 0.725 1.00 40.78 92 ARG A CA 1
ATOM 674 C C . ARG A 1 92 ? -15.247 -41.028 0.454 1.00 40.78 92 ARG A C 1
ATOM 676 O O . ARG A 1 92 ? -14.367 -40.183 0.566 1.00 40.78 92 ARG A O 1
ATOM 683 N N . GLY A 1 93 ? -16.477 -40.753 0.031 1.00 43.56 93 GLY A N 1
ATOM 684 C CA . GLY A 1 93 ? -17.054 -39.428 0.170 1.00 43.56 93 GLY A CA 1
ATOM 685 C C . GLY A 1 93 ? -17.358 -39.193 1.642 1.00 43.56 93 GLY A C 1
ATOM 686 O O . GLY A 1 93 ? -18.100 -39.974 2.227 1.00 43.56 93 GLY A O 1
ATOM 687 N N . ILE A 1 94 ? -16.765 -38.147 2.216 1.00 38.69 94 ILE A N 1
ATOM 688 C CA . ILE A 1 94 ? -17.236 -37.462 3.421 1.00 38.69 94 ILE A CA 1
ATOM 689 C C . ILE A 1 94 ? -16.885 -35.973 3.275 1.00 38.69 94 ILE A C 1
ATOM 691 O O . ILE A 1 94 ? -15.719 -35.613 3.156 1.00 38.69 94 ILE A O 1
ATOM 695 N N . SER A 1 95 ? -17.948 -35.170 3.311 1.00 35.28 95 SER A N 1
ATOM 696 C CA . SER A 1 95 ? -18.099 -33.813 3.846 1.00 35.28 95 SER A CA 1
ATOM 697 C C . SER A 1 95 ? -17.213 -32.647 3.406 1.00 35.28 95 SER A C 1
ATOM 699 O O . SER A 1 95 ? -16.000 -32.631 3.568 1.00 35.28 95 SER A O 1
ATOM 701 N N . SER A 1 96 ? -17.946 -31.560 3.134 1.00 38.09 96 SER A N 1
ATOM 702 C CA . SER A 1 96 ? -17.649 -30.193 3.567 1.00 38.09 96 SER A CA 1
ATOM 703 C C . SER A 1 96 ? -16.388 -29.570 2.978 1.00 38.09 96 SER A C 1
ATOM 705 O O . SER A 1 96 ? -15.285 -29.732 3.496 1.00 38.09 96 SER A O 1
ATOM 707 N N . SER A 1 97 ? -16.630 -28.737 1.966 1.00 39.97 97 SER A N 1
ATOM 708 C CA . SER A 1 97 ? -15.802 -27.636 1.471 1.00 39.97 97 SER A CA 1
ATOM 709 C C . SER A 1 97 ? -15.170 -26.813 2.603 1.00 39.97 97 SER A C 1
ATOM 711 O O . SER A 1 97 ? -15.636 -25.739 2.975 1.00 39.97 97 SER A O 1
ATOM 713 N N . ARG A 1 98 ? -14.085 -27.328 3.172 1.00 42.78 98 ARG A N 1
ATOM 714 C CA . ARG A 1 98 ? -13.088 -26.548 3.889 1.00 42.78 98 ARG A CA 1
ATOM 715 C C . ARG A 1 98 ? -11.969 -26.359 2.890 1.00 42.78 98 ARG A C 1
ATOM 717 O O . ARG A 1 98 ? -11.120 -27.232 2.710 1.00 42.78 98 ARG A O 1
ATOM 724 N N . GLU A 1 99 ? -12.062 -25.251 2.172 1.00 45.94 99 GLU A N 1
ATOM 725 C CA . GLU A 1 99 ? -11.033 -24.764 1.273 1.00 45.94 99 GLU A CA 1
ATOM 726 C C . GLU A 1 99 ? -9.706 -24.811 2.031 1.00 45.94 99 GLU A C 1
ATOM 728 O O . GLU A 1 99 ? -9.488 -24.108 3.020 1.00 45.94 99 GLU A O 1
ATOM 733 N N . ARG A 1 100 ? -8.839 -25.748 1.646 1.00 43.53 100 ARG A N 1
ATOM 734 C CA . ARG A 1 100 ? -7.478 -25.811 2.162 1.00 43.53 100 ARG A CA 1
ATOM 735 C C . ARG A 1 100 ? -6.770 -24.589 1.590 1.00 43.53 100 ARG A C 1
ATOM 737 O O . ARG A 1 100 ? -6.119 -24.695 0.557 1.00 43.53 100 ARG A O 1
ATOM 744 N N . THR A 1 101 ? -6.854 -23.445 2.267 1.00 49.78 101 THR A N 1
ATOM 745 C CA . THR A 1 101 ? -5.940 -22.307 2.088 1.00 49.78 101 THR A CA 1
ATOM 746 C C . THR A 1 101 ? -4.559 -22.717 2.603 1.00 49.78 101 THR A C 1
ATOM 748 O O . THR A 1 101 ? -4.043 -22.201 3.590 1.00 49.78 101 THR A O 1
ATOM 751 N N . SER A 1 102 ? -3.989 -23.758 2.008 1.00 50.22 102 SER A N 1
ATOM 752 C CA . SER A 1 102 ? -2.719 -24.332 2.410 1.00 50.22 102 SER A CA 1
ATOM 753 C C . SER A 1 102 ? -1.629 -23.542 1.695 1.00 50.22 102 SER A C 1
ATOM 755 O O . SER A 1 102 ? -1.368 -23.765 0.519 1.00 50.22 102 SER A O 1
ATOM 757 N N . GLY A 1 103 ? -1.038 -22.572 2.399 1.00 64.56 103 GLY A N 1
ATOM 758 C CA . GLY A 1 103 ? 0.226 -21.946 1.993 1.00 64.56 103 GLY A CA 1
ATOM 759 C C . GLY A 1 103 ? 0.162 -20.542 1.383 1.00 64.56 103 GLY A C 1
ATOM 760 O O . GLY A 1 103 ? 1.149 -20.126 0.777 1.00 64.56 103 GLY A O 1
ATOM 761 N N . ARG A 1 104 ? -0.940 -19.791 1.530 1.00 77.31 104 ARG A N 1
ATOM 762 C CA . ARG A 1 104 ? -0.929 -18.358 1.181 1.00 77.31 104 ARG A CA 1
ATOM 763 C C . ARG A 1 104 ? -0.206 -17.550 2.259 1.00 77.31 104 ARG A C 1
ATOM 765 O O . ARG A 1 104 ? -0.395 -17.791 3.448 1.00 77.31 104 ARG A O 1
ATOM 772 N N . PHE A 1 105 ? 0.627 -16.609 1.820 1.00 83.88 105 PHE A N 1
ATOM 773 C CA . PHE A 1 105 ? 1.328 -15.672 2.697 1.00 83.88 105 PHE A CA 1
ATOM 774 C C . PHE A 1 105 ? 0.375 -14.571 3.186 1.00 83.88 105 PHE A C 1
ATOM 776 O O . PHE A 1 105 ? 0.337 -14.270 4.381 1.00 83.88 105 PHE A O 1
ATOM 783 N N . LEU A 1 106 ? -0.441 -14.038 2.271 1.00 89.50 106 LEU A N 1
ATOM 784 C CA . LEU A 1 106 ? -1.479 -13.051 2.544 1.00 89.50 106 LEU A CA 1
ATOM 785 C C . LEU A 1 106 ? -2.880 -13.644 2.400 1.00 89.50 106 LEU A C 1
ATOM 787 O O . LEU A 1 106 ? -3.201 -14.275 1.386 1.00 89.50 106 LEU A O 1
ATOM 791 N N . HIS A 1 107 ? -3.738 -13.334 3.365 1.00 91.50 107 HIS A N 1
ATOM 792 C CA . HIS A 1 107 ? -5.187 -13.439 3.237 1.00 91.50 107 HIS A CA 1
ATOM 793 C C . HIS A 1 107 ? -5.747 -12.051 2.949 1.00 91.50 107 HIS A C 1
ATOM 795 O O . HIS A 1 107 ? -5.604 -11.149 3.769 1.00 91.50 107 HIS A O 1
ATOM 801 N N . VAL A 1 108 ? -6.359 -11.880 1.781 1.00 91.69 108 VAL A N 1
ATOM 802 C CA . VAL A 1 108 ? -7.073 -10.647 1.440 1.00 91.69 108 VAL A CA 1
ATOM 803 C C . VAL A 1 108 ? -8.504 -10.776 1.950 1.00 91.69 108 VAL A C 1
ATOM 805 O O . VAL A 1 108 ? -9.119 -11.829 1.778 1.00 91.69 108 VAL A O 1
ATOM 808 N N . VAL A 1 109 ? -9.000 -9.739 2.621 1.00 92.50 109 VAL A N 1
ATOM 809 C CA . VAL A 1 109 ? -10.399 -9.628 3.048 1.00 92.50 109 VAL A CA 1
ATOM 810 C C . VAL A 1 109 ? -11.080 -8.478 2.320 1.00 92.50 109 VAL A C 1
ATOM 812 O O . VAL A 1 109 ? -10.452 -7.446 2.083 1.00 92.50 109 VAL A O 1
ATOM 815 N N . ASP A 1 110 ? -12.365 -8.656 2.024 1.00 86.25 110 ASP A N 1
ATOM 816 C CA . ASP A 1 110 ? -13.165 -7.697 1.251 1.00 86.25 110 ASP A CA 1
ATOM 817 C C . ASP A 1 110 ? -13.854 -6.639 2.122 1.00 86.25 110 ASP A C 1
ATOM 819 O O . ASP A 1 110 ? -14.412 -5.676 1.605 1.00 86.25 110 ASP A O 1
ATOM 823 N N . GLU A 1 111 ? -13.816 -6.794 3.450 1.00 85.75 111 GLU A N 1
ATOM 824 C CA . GLU A 1 111 ? -14.493 -5.895 4.384 1.00 85.75 111 GLU A CA 1
ATOM 825 C C . GLU A 1 111 ? -13.617 -5.569 5.601 1.00 85.75 111 GLU A C 1
ATOM 827 O O . GLU A 1 111 ? -13.049 -6.451 6.260 1.00 85.75 111 GLU A O 1
ATOM 832 N N . LEU A 1 112 ? -13.567 -4.281 5.950 1.00 83.19 112 LEU A N 1
ATOM 833 C CA . LEU A 1 112 ? -13.135 -3.803 7.262 1.00 83.19 112 LEU A CA 1
ATOM 834 C C . LEU A 1 112 ? -14.214 -4.213 8.276 1.00 83.19 112 LEU A C 1
ATOM 836 O O . LEU A 1 112 ? -15.212 -3.521 8.444 1.00 83.19 112 LEU A O 1
ATOM 840 N N . GLY A 1 113 ? -14.058 -5.395 8.880 1.00 69.62 113 GLY A N 1
ATOM 841 C CA . GLY A 1 113 ? -15.080 -6.025 9.727 1.00 69.62 113 GLY A CA 1
ATOM 842 C C . GLY A 1 113 ? -15.807 -5.074 10.693 1.00 69.62 113 GLY A C 1
ATOM 843 O O . GLY A 1 113 ? -15.184 -4.284 11.399 1.00 69.62 113 GLY A O 1
ATOM 844 N N . SER A 1 114 ? -17.139 -5.172 10.746 1.00 57.00 114 SER A N 1
ATOM 845 C CA . SER A 1 114 ? -17.974 -4.316 11.597 1.00 57.00 114 SER A CA 1
ATOM 846 C C . SER A 1 114 ? -17.735 -4.544 13.096 1.00 57.00 114 SER A C 1
ATOM 848 O O . SER A 1 114 ? -17.440 -5.657 13.532 1.00 57.00 114 SER A O 1
ATOM 850 N N . SER A 1 115 ? -17.942 -3.485 13.888 1.00 53.72 115 SER A N 1
ATOM 851 C CA . SER A 1 115 ? -17.643 -3.318 15.326 1.00 53.72 115 SER A CA 1
ATOM 852 C C . SER A 1 115 ? -18.102 -4.408 16.325 1.00 53.72 115 SER A C 1
ATOM 854 O O . SER A 1 115 ? -17.883 -4.234 17.519 1.00 53.72 115 SER A O 1
ATOM 856 N N . GLY A 1 116 ? -18.719 -5.519 15.908 1.00 52.34 116 GLY A N 1
ATOM 857 C CA . GLY A 1 116 ? -19.222 -6.579 16.799 1.00 52.34 116 GLY A CA 1
ATOM 858 C C . GLY A 1 116 ? -18.425 -7.891 16.793 1.00 52.34 116 GLY A C 1
ATOM 859 O O . GLY A 1 116 ? -18.396 -8.593 17.800 1.00 52.34 116 GLY A O 1
ATOM 860 N N . ALA A 1 117 ? -17.742 -8.222 15.694 1.00 56.56 117 ALA A N 1
ATOM 861 C CA . ALA A 1 117 ? -16.893 -9.408 15.587 1.00 56.56 117 ALA A CA 1
ATOM 862 C C . ALA A 1 117 ? -15.500 -8.934 15.182 1.00 56.56 117 ALA A C 1
ATOM 864 O O . ALA A 1 117 ? -15.307 -8.527 14.042 1.00 56.56 117 ALA A O 1
ATOM 865 N N . GLY A 1 118 ? -14.571 -8.910 16.145 1.00 59.59 118 GLY A N 1
ATOM 866 C CA . GLY A 1 118 ? -13.273 -8.237 16.047 1.00 59.59 118 GLY A CA 1
ATOM 867 C C . GLY A 1 118 ? -12.660 -8.235 14.644 1.00 59.59 118 GLY A C 1
ATOM 868 O O . GLY A 1 118 ? -12.528 -9.283 14.014 1.00 59.59 118 GLY A O 1
ATOM 869 N N . LEU A 1 119 ? -12.292 -7.040 14.174 1.00 66.12 119 LEU A N 1
ATOM 870 C CA . LEU A 1 119 ? -11.658 -6.812 12.875 1.00 66.12 119 LEU A CA 1
ATOM 871 C C . LEU A 1 119 ? -10.611 -7.872 12.564 1.00 66.12 119 LEU A C 1
ATOM 873 O O . LEU A 1 119 ? -9.678 -8.080 13.345 1.00 66.12 119 LEU A O 1
ATOM 877 N N . LYS A 1 120 ? -10.762 -8.499 11.402 1.00 79.56 120 LYS A N 1
ATOM 878 C CA . LYS A 1 120 ? -9.929 -9.619 10.969 1.00 79.56 120 LYS A CA 1
ATOM 879 C C . LYS A 1 120 ? -8.700 -9.200 10.168 1.00 79.56 120 LYS A C 1
ATOM 881 O O . LYS A 1 120 ? -8.004 -10.080 9.696 1.00 79.56 120 LYS A O 1
ATOM 886 N N . CYS A 1 121 ? -8.423 -7.908 9.997 1.00 90.94 121 CYS A N 1
ATOM 887 C CA . CYS A 1 121 ? -7.242 -7.449 9.266 1.00 90.94 121 CYS A CA 1
ATOM 888 C C . CYS A 1 121 ? -6.161 -6.894 10.204 1.00 90.94 121 CYS A C 1
ATOM 890 O O . CYS A 1 121 ? -6.448 -6.167 11.166 1.00 90.94 121 CYS A O 1
ATOM 892 N N . ASP A 1 122 ? -4.913 -7.234 9.889 1.00 92.00 122 ASP A N 1
ATOM 893 C CA . ASP A 1 122 ? -3.700 -6.691 10.500 1.00 92.00 122 ASP A CA 1
ATOM 894 C C . ASP A 1 122 ? -3.351 -5.336 9.868 1.00 92.00 122 ASP A C 1
ATOM 896 O O . ASP A 1 122 ? -2.992 -4.384 10.564 1.00 92.00 122 ASP A O 1
ATOM 900 N N . HIS A 1 123 ? -3.520 -5.231 8.545 1.00 95.50 123 HIS A N 1
ATOM 901 C CA . HIS A 1 123 ? -3.188 -4.034 7.777 1.00 95.50 123 HIS A CA 1
ATOM 902 C C . HIS A 1 123 ? -4.255 -3.693 6.734 1.00 95.50 123 HIS A C 1
ATOM 904 O O . HIS A 1 123 ? -4.921 -4.575 6.200 1.00 95.50 123 HIS A O 1
ATOM 910 N N . MET A 1 124 ? -4.349 -2.415 6.380 1.00 96.81 124 MET A N 1
ATOM 911 C CA . MET A 1 124 ? -4.938 -1.958 5.123 1.00 96.81 124 MET A CA 1
ATOM 912 C C . MET A 1 124 ? -3.802 -1.643 4.151 1.00 96.81 124 MET A C 1
ATOM 914 O O . MET A 1 124 ? -2.916 -0.847 4.473 1.00 96.81 124 MET A O 1
ATOM 918 N N . LEU A 1 125 ? -3.813 -2.261 2.971 1.00 97.50 125 LEU A N 1
ATOM 919 C CA . LEU A 1 125 ? -2.845 -1.966 1.920 1.00 97.50 125 LEU A CA 1
ATOM 920 C C . LEU A 1 125 ? -3.303 -0.729 1.142 1.00 97.50 125 LEU A C 1
ATOM 922 O O . LEU A 1 125 ? -4.360 -0.733 0.512 1.00 97.50 125 LEU A O 1
ATOM 926 N N . VAL A 1 126 ? -2.489 0.326 1.168 1.00 97.50 126 VAL A N 1
ATOM 927 C CA . VAL A 1 126 ? -2.738 1.553 0.405 1.00 97.50 126 VAL A CA 1
ATOM 928 C C . VAL A 1 126 ? -1.709 1.640 -0.717 1.00 97.50 126 VAL A C 1
ATOM 930 O O . VAL A 1 126 ? -0.557 2.021 -0.503 1.00 97.50 126 VAL A O 1
ATOM 933 N N . TYR A 1 127 ? -2.128 1.231 -1.910 1.00 97.50 127 TYR A N 1
ATOM 934 C CA . TYR A 1 127 ? -1.334 1.281 -3.129 1.00 97.50 127 TYR A CA 1
ATOM 935 C C . TYR A 1 127 ? -1.492 2.631 -3.839 1.00 97.50 127 TYR A C 1
ATOM 937 O O . TYR A 1 127 ? -2.597 3.037 -4.180 1.00 97.50 127 TYR A O 1
ATOM 945 N N . LEU A 1 128 ? -0.389 3.353 -4.017 1.00 96.81 128 LEU A N 1
ATOM 946 C CA . LEU A 1 128 ? -0.370 4.710 -4.558 1.00 96.81 128 LEU A CA 1
ATOM 947 C C . LEU A 1 128 ? 0.260 4.716 -5.960 1.00 96.81 128 LEU A C 1
ATOM 949 O O . LEU A 1 128 ? 1.426 4.363 -6.141 1.00 96.81 128 LEU A O 1
ATOM 953 N N . ASN A 1 129 ? -0.505 5.134 -6.960 1.00 95.62 129 ASN A N 1
ATOM 954 C CA . ASN A 1 129 ? -0.095 5.284 -8.355 1.00 95.62 129 ASN A CA 1
ATOM 955 C C . ASN A 1 129 ? -0.882 6.446 -8.999 1.00 95.62 129 ASN A C 1
ATOM 957 O O . ASN A 1 129 ? -1.660 7.123 -8.327 1.00 95.62 129 ASN A O 1
ATOM 961 N N . ALA A 1 130 ? -0.701 6.692 -10.300 1.00 95.06 130 ALA A N 1
ATOM 962 C CA . ALA A 1 130 ? -1.351 7.822 -10.973 1.00 95.06 130 ALA A CA 1
ATOM 963 C C . ALA A 1 130 ? -2.879 7.740 -11.080 1.00 95.06 130 ALA A C 1
ATOM 965 O O . ALA A 1 130 ? -3.500 8.722 -11.474 1.00 95.06 130 ALA A O 1
ATOM 966 N N . VAL A 1 131 ? -3.486 6.595 -10.762 1.00 95.50 131 VAL A N 1
ATOM 967 C CA . VAL A 1 131 ? -4.937 6.392 -10.844 1.00 95.50 131 VAL A CA 1
ATOM 968 C C . VAL A 1 131 ? -5.606 6.200 -9.485 1.00 95.50 131 VAL A C 1
ATOM 970 O O . VAL A 1 131 ? -6.833 6.192 -9.434 1.00 95.50 131 VAL A O 1
ATOM 973 N N . THR A 1 132 ? -4.845 6.118 -8.384 1.00 95.75 132 THR A N 1
ATOM 974 C CA . THR A 1 132 ? -5.380 5.890 -7.028 1.00 95.75 132 THR A CA 1
ATOM 975 C C . THR A 1 132 ? -6.503 6.860 -6.662 1.00 95.75 132 THR A C 1
ATOM 977 O O . THR A 1 132 ? -7.503 6.450 -6.084 1.00 95.75 132 THR A O 1
ATOM 980 N N . TRP A 1 133 ? -6.363 8.134 -7.032 1.00 95.81 133 TRP A N 1
ATOM 981 C CA . TRP A 1 133 ? -7.313 9.192 -6.674 1.00 95.81 133 TRP A CA 1
ATOM 982 C C . TRP A 1 133 ? -8.217 9.635 -7.836 1.00 95.81 133 TRP A C 1
ATOM 984 O O . TRP A 1 133 ? -8.924 10.625 -7.711 1.00 95.81 133 TRP A O 1
ATOM 994 N N . MET A 1 134 ? -8.214 8.929 -8.974 1.00 92.12 134 MET A N 1
ATOM 995 C CA . MET A 1 134 ? -8.876 9.411 -10.201 1.00 92.12 134 MET A CA 1
ATOM 996 C C . MET A 1 134 ? -10.343 8.983 -10.349 1.00 92.12 134 MET A C 1
ATOM 998 O O . MET A 1 134 ? -11.081 9.641 -11.077 1.00 92.12 134 MET A O 1
ATOM 1002 N N . HIS A 1 135 ? -10.767 7.886 -9.713 1.00 84.81 135 HIS A N 1
ATOM 1003 C CA . HIS A 1 135 ? -12.105 7.313 -9.924 1.00 84.81 135 HIS A CA 1
ATOM 1004 C C . HIS A 1 135 ? -13.024 7.499 -8.714 1.00 84.81 135 HIS A C 1
ATOM 1006 O O . HIS A 1 135 ? -14.016 8.210 -8.809 1.00 84.81 135 HIS A O 1
ATOM 1012 N N . ASP A 1 136 ? -12.651 6.929 -7.567 1.00 91.62 136 ASP A N 1
ATOM 1013 C CA . ASP A 1 136 ? -13.488 6.896 -6.362 1.00 91.62 136 ASP A CA 1
ATOM 1014 C C . ASP A 1 136 ? -12.750 7.494 -5.156 1.00 91.62 136 ASP A C 1
ATOM 1016 O O . ASP A 1 136 ? -12.679 6.901 -4.077 1.00 91.62 136 ASP A O 1
ATOM 1020 N N . GLN A 1 137 ? -12.170 8.683 -5.348 1.00 94.19 137 GLN A N 1
ATOM 1021 C CA . GLN A 1 137 ? -11.339 9.358 -4.349 1.00 94.19 137 GLN A CA 1
ATOM 1022 C C . GLN A 1 137 ? -12.007 9.414 -2.966 1.00 94.19 137 GLN A C 1
ATOM 1024 O O . GLN A 1 137 ? -11.397 9.048 -1.960 1.00 94.19 137 GLN A O 1
ATOM 1029 N N . GLU A 1 138 ? -13.264 9.861 -2.919 1.00 95.00 138 GLU A N 1
ATOM 1030 C CA . GLU A 1 138 ? -13.996 10.027 -1.663 1.00 95.00 138 GLU A CA 1
ATOM 1031 C C . GLU A 1 138 ? -14.327 8.690 -1.001 1.00 95.00 138 GLU A C 1
ATOM 1033 O O . GLU A 1 138 ? -14.210 8.572 0.218 1.00 95.00 138 GLU A O 1
ATOM 1038 N N . ALA A 1 139 ? -14.672 7.659 -1.778 1.00 95.44 139 ALA A N 1
ATOM 1039 C CA . ALA A 1 139 ? -14.962 6.339 -1.224 1.00 95.44 139 ALA A CA 1
ATOM 1040 C C . ALA A 1 139 ? -13.703 5.713 -0.607 1.00 95.44 139 ALA A C 1
ATOM 1042 O O . ALA A 1 139 ? -13.735 5.262 0.539 1.00 95.44 139 ALA A O 1
ATOM 1043 N N . LEU A 1 140 ? -12.562 5.783 -1.303 1.00 96.44 140 LEU A N 1
ATOM 1044 C CA . LEU A 1 140 ? -11.283 5.339 -0.749 1.00 96.44 140 LEU A CA 1
ATOM 1045 C C . LEU A 1 140 ? -10.899 6.149 0.498 1.00 96.44 140 LEU A C 1
ATOM 1047 O O . LEU A 1 140 ? -10.452 5.582 1.496 1.00 96.44 140 LEU A O 1
ATOM 1051 N N . ALA A 1 141 ? -11.102 7.469 0.483 1.00 96.06 141 ALA A N 1
ATOM 1052 C CA . ALA A 1 141 ? -10.823 8.313 1.638 1.00 96.06 141 ALA A CA 1
ATOM 1053 C C . ALA A 1 141 ? -11.727 7.990 2.839 1.00 96.06 141 ALA A C 1
ATOM 1055 O O . ALA A 1 141 ? -11.262 8.027 3.977 1.00 96.06 141 ALA A O 1
ATOM 1056 N N . VAL A 1 142 ? -13.005 7.660 2.625 1.00 95.00 142 VAL A N 1
ATOM 1057 C CA . VAL A 1 142 ? -13.911 7.162 3.675 1.00 95.00 142 VAL A CA 1
ATOM 1058 C C . VAL A 1 142 ? -13.374 5.867 4.278 1.00 95.00 142 VAL A C 1
ATOM 1060 O O . VAL A 1 142 ? -13.265 5.775 5.498 1.00 95.00 142 VAL A O 1
ATOM 1063 N N . GLU A 1 143 ? -12.970 4.901 3.458 1.00 95.38 143 GLU A N 1
ATOM 1064 C CA . GLU A 1 143 ? -12.457 3.619 3.952 1.00 95.38 143 GLU A CA 1
ATOM 1065 C C . GLU A 1 143 ? -11.126 3.750 4.696 1.00 95.38 143 GLU A C 1
ATOM 1067 O O . GLU A 1 143 ? -10.938 3.119 5.734 1.00 95.38 143 GLU A O 1
ATOM 1072 N N . ILE A 1 144 ? -10.216 4.610 4.228 1.00 96.12 144 ILE A N 1
ATOM 1073 C CA . ILE A 1 144 ? -8.967 4.918 4.941 1.00 96.12 144 ILE A CA 1
ATOM 1074 C C . ILE A 1 144 ? -9.274 5.526 6.312 1.00 96.12 144 ILE A C 1
ATOM 1076 O O . ILE A 1 144 ? -8.673 5.140 7.316 1.00 96.12 144 ILE A O 1
ATOM 1080 N N . ARG A 1 145 ? -10.219 6.468 6.367 1.00 94.56 145 ARG A N 1
ATOM 1081 C CA . ARG A 1 145 ? -10.654 7.106 7.614 1.00 94.56 145 ARG A CA 1
ATOM 1082 C C . ARG A 1 145 ? -11.281 6.095 8.567 1.00 94.56 145 ARG A C 1
ATOM 1084 O O . ARG A 1 145 ? -11.003 6.144 9.762 1.00 94.56 145 ARG A O 1
ATOM 1091 N N . GLU A 1 146 ? -12.069 5.167 8.043 1.00 93.19 146 GLU A N 1
ATOM 1092 C CA . GLU A 1 146 ? -12.660 4.085 8.823 1.00 93.19 146 GLU A CA 1
ATOM 1093 C C . GLU A 1 146 ? -11.588 3.125 9.357 1.00 93.19 146 GLU A C 1
ATOM 1095 O O . GLU A 1 146 ? -11.561 2.831 10.551 1.00 93.19 146 GLU A O 1
ATOM 1100 N N . ALA A 1 147 ? -10.623 2.721 8.528 1.00 94.06 147 ALA A N 1
ATOM 1101 C CA . ALA A 1 147 ? -9.481 1.919 8.960 1.00 94.06 147 ALA A CA 1
ATOM 1102 C C . ALA A 1 147 ? -8.684 2.613 10.082 1.00 94.06 147 ALA A C 1
ATOM 1104 O O . ALA A 1 147 ? -8.363 1.981 11.090 1.00 94.06 147 ALA A O 1
ATOM 1105 N N . GLN A 1 148 ? -8.428 3.920 9.961 1.00 94.56 148 GLN A N 1
ATOM 1106 C CA . GLN A 1 148 ? -7.775 4.722 11.003 1.00 94.56 148 GLN A CA 1
ATOM 1107 C C . GLN A 1 148 ? -8.601 4.794 12.293 1.00 94.56 148 GLN A C 1
ATOM 1109 O O . GLN A 1 148 ? -8.050 4.601 13.378 1.00 94.56 148 GLN A O 1
ATOM 1114 N N . ARG A 1 149 ? -9.917 5.021 12.196 1.00 93.00 149 ARG A N 1
ATOM 1115 C CA . ARG A 1 149 ? -10.842 5.036 13.344 1.00 93.00 149 ARG A CA 1
ATOM 1116 C C . ARG A 1 149 ? -10.816 3.710 14.099 1.00 93.00 149 ARG A C 1
ATOM 1118 O O . ARG A 1 149 ? -10.869 3.675 15.321 1.00 93.00 149 ARG A O 1
ATOM 1125 N N . LEU A 1 150 ? -10.692 2.615 13.364 1.00 91.81 150 LEU A N 1
ATOM 1126 C CA . LEU A 1 150 ? -10.602 1.258 13.885 1.00 91.81 150 LEU A CA 1
ATOM 1127 C C . LEU A 1 150 ? -9.191 0.868 14.368 1.00 91.81 150 LEU A C 1
ATOM 1129 O O . LEU A 1 150 ? -8.987 -0.229 14.895 1.00 91.81 150 LEU A O 1
ATOM 1133 N N . GLY A 1 151 ? -8.208 1.753 14.189 1.00 92.81 151 GLY A N 1
ATOM 1134 C CA . GLY A 1 151 ? -6.812 1.526 14.546 1.00 92.81 151 GLY A CA 1
ATOM 1135 C C . GLY A 1 151 ? -6.112 0.484 13.677 1.00 92.81 151 GLY A C 1
ATOM 1136 O O . GLY A 1 151 ? -5.101 -0.071 14.104 1.00 92.81 151 GLY A O 1
ATOM 1137 N N . VAL A 1 152 ? -6.643 0.186 12.488 1.00 94.31 152 VAL A N 1
ATOM 1138 C CA . VAL A 1 152 ? -5.997 -0.688 11.505 1.00 94.31 152 VAL A CA 1
ATOM 1139 C C . VAL A 1 152 ? -4.764 0.022 10.955 1.00 94.31 152 VAL A C 1
ATOM 1141 O O . VAL A 1 152 ? -4.814 1.186 10.558 1.00 94.31 152 VAL A O 1
ATOM 1144 N N . HIS A 1 153 ? -3.638 -0.685 10.918 1.00 95.38 153 HIS A N 1
ATOM 1145 C CA . HIS A 1 153 ? -2.394 -0.123 10.414 1.00 95.38 153 HIS A CA 1
ATOM 1146 C C . HIS A 1 153 ? -2.443 0.061 8.892 1.00 95.38 153 HIS A C 1
ATOM 1148 O O . HIS A 1 153 ? -2.693 -0.893 8.154 1.00 95.38 153 HIS A O 1
ATOM 1154 N N . LEU A 1 154 ? -2.126 1.261 8.408 1.00 96.88 154 LEU A N 1
ATOM 1155 C CA . LEU A 1 154 ? -2.033 1.539 6.977 1.00 96.88 154 LEU A CA 1
ATOM 1156 C C . LEU A 1 154 ? -0.634 1.181 6.464 1.00 96.88 154 LEU A C 1
ATOM 1158 O O . LEU A 1 154 ? 0.344 1.827 6.820 1.00 96.88 154 LEU A O 1
ATOM 1162 N N . GLN A 1 155 ? -0.516 0.180 5.593 1.00 97.50 155 GLN A N 1
ATOM 1163 C CA . GLN A 1 155 ? 0.737 -0.083 4.888 1.00 97.50 155 GLN A CA 1
ATOM 1164 C C . GLN A 1 155 ? 0.709 0.601 3.522 1.00 97.50 155 GLN A C 1
ATOM 1166 O O . GLN A 1 155 ? 0.121 0.091 2.569 1.00 97.50 155 GLN A O 1
ATOM 1171 N N . LEU A 1 156 ? 1.377 1.750 3.424 1.00 97.62 156 LEU A N 1
ATOM 1172 C CA . LEU A 1 156 ? 1.503 2.482 2.168 1.00 97.62 156 LEU A CA 1
ATOM 1173 C C . LEU A 1 156 ? 2.621 1.891 1.305 1.00 97.62 156 LEU A C 1
ATOM 1175 O O . LEU A 1 156 ? 3.718 1.573 1.782 1.00 97.62 156 LEU A O 1
ATOM 1179 N N . CYS A 1 157 ? 2.362 1.809 0.011 1.00 96.81 157 CYS A N 1
ATOM 1180 C CA . CYS A 1 157 ? 3.362 1.554 -1.014 1.00 96.81 157 CYS A CA 1
ATOM 1181 C C . CYS A 1 157 ? 3.027 2.379 -2.254 1.00 96.81 157 CYS A C 1
ATOM 1183 O O . CYS A 1 157 ? 1.872 2.741 -2.458 1.00 96.81 157 CYS A O 1
ATOM 1185 N N . HIS A 1 158 ? 4.028 2.719 -3.057 1.00 95.94 158 HIS A N 1
ATOM 1186 C CA . HIS A 1 158 ? 3.807 3.517 -4.257 1.00 95.94 158 HIS A CA 1
ATOM 1187 C C . HIS A 1 158 ? 4.621 3.017 -5.436 1.00 95.94 158 HIS A C 1
ATOM 1189 O O . HIS A 1 158 ? 5.770 2.607 -5.268 1.00 95.94 158 HIS A O 1
ATOM 1195 N N . GLU A 1 159 ? 4.047 3.103 -6.629 1.00 95.44 159 GLU A N 1
ATOM 1196 C CA . GLU A 1 159 ? 4.786 2.888 -7.869 1.00 95.44 159 GLU A CA 1
ATOM 1197 C C . GLU A 1 159 ? 5.729 4.063 -8.102 1.00 95.44 159 GLU A C 1
ATOM 1199 O O . GLU A 1 159 ? 5.299 5.200 -8.300 1.00 95.44 159 GLU A O 1
ATOM 1204 N N . PHE A 1 160 ? 7.028 3.784 -8.067 1.00 92.12 160 PHE A N 1
ATOM 1205 C CA . PHE A 1 160 ? 8.071 4.789 -8.192 1.00 92.12 160 PHE A CA 1
ATOM 1206 C C . PHE A 1 160 ? 8.736 4.708 -9.573 1.00 92.12 160 PHE A C 1
ATOM 1208 O O . PHE A 1 160 ? 9.185 3.621 -9.961 1.00 92.12 160 PHE A O 1
ATOM 1215 N N . PRO A 1 161 ? 8.865 5.837 -10.302 1.00 90.75 161 PRO A N 1
ATOM 1216 C CA . PRO A 1 161 ? 9.515 5.866 -11.604 1.00 90.75 161 PRO A CA 1
ATOM 1217 C C . PRO A 1 161 ? 10.924 5.280 -11.531 1.00 90.75 161 PRO A C 1
ATOM 1219 O O . PRO A 1 161 ? 11.763 5.702 -10.732 1.00 90.75 161 PRO A O 1
ATOM 1222 N N . SER A 1 162 ? 11.194 4.283 -12.365 1.00 83.94 162 SER A N 1
ATOM 1223 C CA . SER A 1 162 ? 12.511 3.667 -12.461 1.00 83.94 162 SER A CA 1
ATOM 1224 C C . SER A 1 162 ? 13.198 4.160 -13.723 1.00 83.94 162 SER A C 1
ATOM 1226 O O . SER A 1 162 ? 12.593 4.174 -14.788 1.00 83.94 162 SER A O 1
ATOM 1228 N N . VAL A 1 163 ? 14.491 4.474 -13.642 1.00 79.06 163 VAL A N 1
ATOM 1229 C CA . VAL A 1 163 ? 15.311 4.723 -14.844 1.00 79.06 163 VAL A CA 1
ATOM 1230 C C . VAL A 1 163 ? 15.318 3.491 -15.763 1.00 79.06 163 VAL A C 1
ATOM 1232 O O . VAL A 1 163 ? 15.461 3.613 -16.973 1.00 79.06 163 VAL A O 1
ATOM 1235 N N . LEU A 1 164 ? 15.134 2.298 -15.186 1.00 75.75 164 LEU A N 1
ATOM 1236 C CA . LEU A 1 164 ? 15.064 1.031 -15.918 1.00 75.75 164 LEU A CA 1
ATOM 1237 C C . LEU A 1 164 ? 13.698 0.783 -16.573 1.00 75.75 164 LEU A C 1
ATOM 1239 O O . LEU A 1 164 ? 13.599 -0.094 -17.423 1.00 75.75 164 LEU A O 1
ATOM 1243 N N . ASP A 1 165 ? 12.661 1.508 -16.149 1.00 76.44 165 ASP A N 1
ATOM 1244 C CA . ASP A 1 165 ? 11.278 1.348 -16.608 1.00 76.44 165 ASP A CA 1
ATOM 1245 C C . ASP A 1 165 ? 10.542 2.707 -16.550 1.00 76.44 165 ASP A C 1
ATOM 1247 O O . ASP A 1 165 ? 9.695 2.931 -15.677 1.00 76.44 165 ASP A O 1
ATOM 1251 N N . PRO A 1 166 ? 10.907 3.665 -17.426 1.00 66.56 166 PRO A N 1
ATOM 1252 C CA . PRO A 1 166 ? 10.362 5.024 -17.394 1.00 66.56 166 PRO A CA 1
ATOM 1253 C C . PRO A 1 166 ? 8.898 5.099 -17.858 1.00 66.56 166 PRO A C 1
ATOM 1255 O O . PRO A 1 166 ? 8.225 6.091 -17.596 1.00 66.56 166 PRO A O 1
ATOM 1258 N N . GLY A 1 167 ? 8.399 4.057 -18.531 1.00 62.47 167 GLY A N 1
ATOM 1259 C CA . GLY A 1 167 ? 7.041 3.965 -19.070 1.00 62.47 167 GLY A CA 1
ATOM 1260 C C . GLY A 1 167 ? 6.157 2.975 -18.319 1.00 62.47 167 GLY A C 1
ATOM 1261 O O . GLY A 1 167 ? 5.242 2.421 -18.927 1.00 62.47 167 GLY A O 1
ATOM 1262 N N . SER A 1 168 ? 6.458 2.715 -17.041 1.00 76.19 168 SER A N 1
ATOM 1263 C CA . SER A 1 168 ? 5.843 1.622 -16.293 1.00 76.19 168 SER A CA 1
ATOM 1264 C C . SER A 1 168 ? 4.324 1.597 -16.464 1.00 76.19 168 SER A C 1
ATOM 1266 O O . SER A 1 168 ? 3.617 2.539 -16.087 1.00 76.19 168 SER A O 1
ATOM 1268 N N . ALA A 1 169 ? 3.807 0.489 -17.005 1.00 85.75 169 ALA A N 1
ATOM 1269 C CA . ALA A 1 169 ? 2.374 0.281 -17.222 1.00 85.75 169 ALA A CA 1
ATOM 1270 C C . ALA A 1 169 ? 1.554 0.414 -15.922 1.00 85.75 169 ALA A C 1
ATOM 1272 O O . ALA A 1 169 ? 0.352 0.667 -15.969 1.00 85.75 169 ALA A O 1
ATOM 1273 N N . ARG A 1 170 ? 2.231 0.322 -14.769 1.00 89.31 170 ARG A N 1
ATOM 1274 C CA . ARG A 1 170 ? 1.697 0.482 -13.411 1.00 89.31 170 ARG A CA 1
ATOM 1275 C C . ARG A 1 170 ? 1.481 1.937 -12.989 1.00 89.31 170 ARG A C 1
ATOM 1277 O O . ARG A 1 170 ? 1.083 2.181 -11.858 1.00 89.31 170 ARG A O 1
ATOM 1284 N N . LYS A 1 171 ? 1.699 2.896 -13.899 1.00 93.31 171 LYS A N 1
ATOM 1285 C CA . LYS A 1 171 ? 1.382 4.320 -13.704 1.00 93.31 171 LYS A CA 1
ATOM 1286 C C . LYS A 1 171 ? 2.152 4.937 -12.532 1.00 93.31 171 LYS A C 1
ATOM 1288 O O . LYS A 1 171 ? 1.570 5.546 -11.638 1.00 93.31 171 LYS A O 1
ATOM 1293 N N . ALA A 1 172 ? 3.469 4.755 -12.542 1.00 93.38 172 ALA A N 1
ATOM 1294 C CA . ALA A 1 172 ? 4.355 5.266 -11.504 1.00 93.38 172 ALA A CA 1
ATOM 1295 C C . ALA A 1 172 ? 4.318 6.799 -11.385 1.00 93.38 172 ALA A C 1
ATOM 1297 O O . ALA A 1 172 ? 4.227 7.502 -12.390 1.00 93.38 172 ALA A O 1
ATOM 1298 N N . LEU A 1 173 ? 4.443 7.308 -10.157 1.00 91.25 173 LEU A N 1
ATOM 1299 C CA . LEU A 1 173 ? 4.480 8.738 -9.846 1.00 91.25 173 L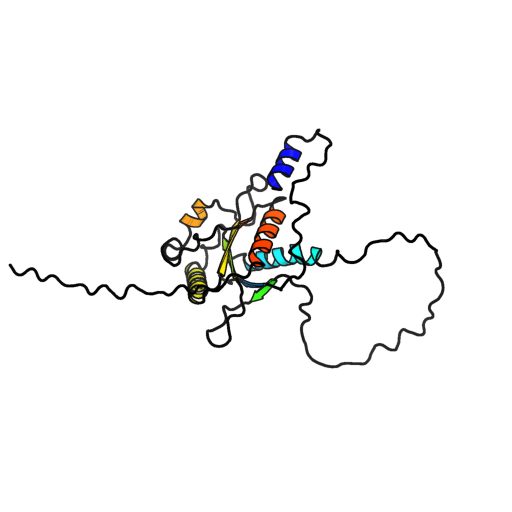EU A CA 1
ATOM 1300 C C . LEU A 1 173 ? 5.632 9.073 -8.901 1.00 91.25 173 LEU A C 1
ATOM 1302 O O . LEU A 1 173 ? 6.006 8.285 -8.030 1.00 91.25 173 LEU A O 1
ATOM 130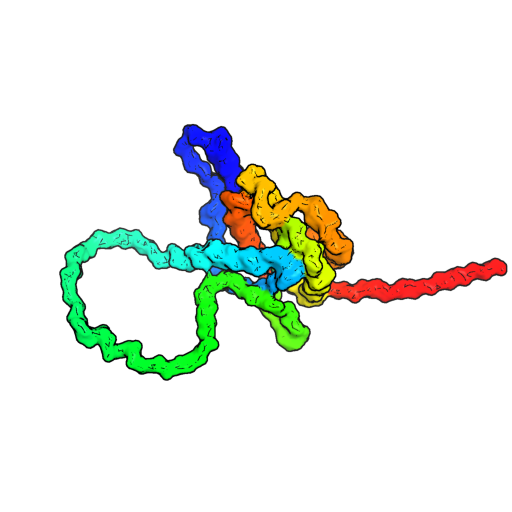6 N N . ASN A 1 174 ? 6.179 10.281 -9.035 1.00 91.19 174 ASN A N 1
ATOM 1307 C CA . ASN A 1 174 ? 7.076 10.793 -8.006 1.00 91.19 174 ASN A CA 1
ATOM 1308 C C . ASN A 1 174 ? 6.285 11.172 -6.741 1.00 91.19 174 ASN A C 1
ATOM 1310 O O . ASN A 1 174 ? 5.089 11.455 -6.788 1.00 91.19 174 ASN A O 1
ATOM 1314 N N . PHE A 1 175 ? 6.964 11.200 -5.594 1.00 87.62 175 PHE A N 1
ATOM 1315 C CA . PHE A 1 175 ? 6.299 11.390 -4.304 1.00 87.62 175 PHE A CA 1
ATOM 1316 C C . PHE A 1 175 ? 5.551 12.729 -4.190 1.00 87.62 175 PHE A C 1
ATOM 1318 O O . PHE A 1 175 ? 4.490 12.788 -3.573 1.00 87.62 175 PHE A O 1
ATOM 1325 N N . LYS A 1 176 ? 6.056 13.789 -4.837 1.00 92.25 176 LYS A N 1
ATOM 1326 C CA . LYS A 1 176 ? 5.384 15.092 -4.854 1.00 92.25 176 LYS A CA 1
ATOM 1327 C C . LYS A 1 176 ? 4.024 15.003 -5.550 1.00 92.25 176 LYS A C 1
ATOM 1329 O O . LYS A 1 176 ? 3.037 15.452 -4.985 1.00 92.25 176 LYS A O 1
ATOM 1334 N N . GLN A 1 177 ? 3.961 14.374 -6.725 1.00 93.62 177 GLN A N 1
ATOM 1335 C CA . GLN A 1 177 ? 2.707 14.183 -7.466 1.00 93.62 177 GLN A CA 1
ATOM 1336 C C . GLN A 1 177 ? 1.676 13.392 -6.655 1.00 93.62 177 GLN A C 1
ATOM 1338 O O . GLN A 1 177 ? 0.487 13.691 -6.708 1.00 93.62 177 GLN A O 1
ATOM 1343 N N . ILE A 1 178 ? 2.126 12.398 -5.885 1.00 91.94 178 ILE A N 1
ATOM 1344 C CA . ILE A 1 178 ? 1.242 11.620 -5.014 1.00 91.94 178 ILE A CA 1
ATOM 1345 C C . ILE A 1 178 ? 0.649 12.523 -3.923 1.00 91.94 178 ILE A C 1
ATOM 1347 O O . ILE A 1 178 ? -0.564 12.525 -3.740 1.00 91.94 178 ILE A O 1
ATOM 1351 N N . ILE A 1 179 ? 1.468 13.328 -3.236 1.00 93.06 179 ILE A N 1
ATOM 1352 C CA . ILE A 1 179 ? 0.978 14.274 -2.218 1.00 93.06 179 ILE A CA 1
ATOM 1353 C C . ILE A 1 179 ? 0.007 15.286 -2.834 1.00 93.06 179 ILE A C 1
ATOM 1355 O O . ILE A 1 179 ? -1.074 15.480 -2.287 1.00 93.06 179 ILE A O 1
ATOM 1359 N N . ASP A 1 180 ? 0.371 15.884 -3.972 1.00 94.69 180 ASP A N 1
ATOM 1360 C CA . ASP A 1 180 ? -0.434 16.908 -4.651 1.00 94.69 180 ASP A CA 1
ATOM 1361 C C . ASP A 1 180 ? -1.824 16.382 -5.067 1.00 94.69 180 ASP A C 1
ATOM 1363 O O . ASP A 1 180 ? -2.777 17.152 -5.138 1.00 94.69 180 ASP A O 1
ATOM 1367 N N . THR A 1 181 ? -1.947 15.077 -5.338 1.00 94.44 181 THR A N 1
ATOM 1368 C CA . THR A 1 181 ? -3.207 14.424 -5.744 1.00 94.44 181 THR A CA 1
ATOM 1369 C C . THR A 1 181 ? -3.957 13.761 -4.590 1.00 94.44 181 THR A C 1
ATOM 1371 O O . THR A 1 181 ? -5.058 13.255 -4.782 1.00 94.44 181 THR A O 1
ATOM 1374 N N . THR A 1 182 ? -3.390 13.748 -3.382 1.00 95.75 182 THR A N 1
ATOM 1375 C CA . THR A 1 182 ? -4.031 13.125 -2.219 1.00 95.75 182 THR A CA 1
ATOM 1376 C C . THR A 1 182 ? -5.110 14.042 -1.644 1.00 95.75 182 THR A C 1
ATOM 1378 O O . THR A 1 182 ? -4.852 15.237 -1.477 1.00 95.75 182 THR A O 1
ATOM 1381 N N . PRO A 1 183 ? -6.281 13.507 -1.245 1.00 95.31 183 PRO A N 1
ATOM 1382 C CA . PRO A 1 183 ? -7.325 14.286 -0.586 1.00 95.31 183 PRO A CA 1
ATOM 1383 C C . PRO A 1 183 ? -6.774 15.118 0.582 1.00 95.31 183 PRO A C 1
ATOM 1385 O O . PRO A 1 183 ? -6.106 14.547 1.451 1.00 95.31 183 PRO A O 1
ATOM 1388 N N . PRO A 1 184 ? -7.086 16.425 0.685 1.00 93.00 184 PRO A N 1
ATOM 1389 C CA . PRO A 1 184 ? -6.563 17.284 1.753 1.00 93.00 184 PRO A CA 1
ATOM 1390 C C . PRO A 1 184 ? -6.829 16.758 3.173 1.00 93.00 184 PRO A C 1
ATOM 1392 O O . PRO A 1 184 ? -6.011 16.928 4.078 1.00 93.00 184 PRO A O 1
ATOM 1395 N N . ALA A 1 185 ? -7.944 16.046 3.362 1.00 91.44 185 ALA A N 1
ATOM 1396 C CA . ALA A 1 185 ? -8.295 15.402 4.628 1.00 91.44 185 ALA A CA 1
ATOM 1397 C C . ALA A 1 185 ? -7.304 14.303 5.072 1.00 91.44 185 ALA A C 1
ATOM 1399 O O . ALA A 1 185 ? -7.294 13.925 6.242 1.00 91.44 185 ALA A O 1
ATOM 1400 N N . LEU A 1 186 ? -6.482 13.782 4.155 1.00 95.31 186 LEU A N 1
ATOM 1401 C CA . LEU A 1 186 ? -5.506 12.714 4.389 1.00 95.31 186 LEU A CA 1
ATOM 1402 C C . LEU A 1 186 ? -4.050 13.200 4.360 1.00 95.31 186 LEU A C 1
ATOM 1404 O O . LEU A 1 186 ? -3.151 12.409 4.638 1.00 95.31 186 LEU A O 1
ATOM 1408 N N . THR A 1 187 ? -3.783 14.470 4.041 1.00 94.44 187 THR A N 1
ATOM 1409 C CA . THR A 1 187 ? -2.415 15.021 3.962 1.00 94.44 187 THR A CA 1
ATOM 1410 C C . THR A 1 187 ? -1.968 15.729 5.241 1.00 94.44 187 THR A C 1
ATOM 1412 O O . THR A 1 187 ? -0.791 16.057 5.388 1.00 94.44 187 THR A O 1
ATOM 1415 N N . SER A 1 188 ? -2.878 15.955 6.194 1.00 90.69 188 SER A N 1
ATOM 1416 C CA . SER A 1 188 ? -2.620 16.759 7.392 1.00 90.69 188 SER A CA 1
ATOM 1417 C C . SER A 1 188 ? -3.281 16.196 8.661 1.00 90.69 188 SER A C 1
ATOM 1419 O O . SER A 1 188 ? -4.073 15.253 8.626 1.00 90.69 188 SER A O 1
ATOM 1421 N N . GLY A 1 189 ? -2.893 16.737 9.820 1.00 90.25 189 GLY A N 1
ATOM 1422 C CA . GLY A 1 189 ? -3.524 16.446 11.109 1.00 90.25 189 GLY A CA 1
ATOM 1423 C C . GLY A 1 189 ? -3.365 15.009 11.625 1.00 90.25 189 GLY A C 1
ATOM 1424 O O . GLY A 1 189 ? -2.383 14.305 11.361 1.00 90.25 189 GLY A O 1
ATOM 1425 N N . ALA A 1 190 ? -4.340 14.569 12.427 1.00 90.69 190 ALA A N 1
ATOM 1426 C CA . ALA A 1 190 ? -4.354 13.236 13.028 1.00 90.69 190 ALA A CA 1
ATOM 1427 C C . ALA A 1 190 ? -4.424 12.123 11.967 1.00 90.69 190 ALA A C 1
ATOM 1429 O O . ALA A 1 190 ? -3.752 11.103 12.123 1.00 90.69 190 ALA A O 1
ATOM 1430 N N . ARG A 1 191 ? -5.135 12.380 10.862 1.00 91.44 191 ARG A N 1
ATOM 1431 C CA . ARG A 1 191 ? -5.405 11.434 9.770 1.00 91.44 191 ARG A CA 1
ATOM 1432 C C . ARG A 1 191 ? -4.365 11.430 8.648 1.00 91.44 191 ARG A C 1
ATOM 1434 O O . ARG A 1 191 ? -4.547 10.714 7.667 1.00 91.44 191 ARG A O 1
ATOM 1441 N N . ASN A 1 192 ? -3.273 12.183 8.794 1.00 95.31 192 ASN A N 1
ATOM 1442 C CA . ASN A 1 192 ? -2.211 12.227 7.794 1.00 95.31 192 ASN A CA 1
ATOM 1443 C C . ASN A 1 192 ? -1.644 10.822 7.510 1.00 95.31 192 ASN A C 1
ATOM 1445 O O . ASN A 1 192 ? -0.981 10.233 8.372 1.00 95.31 192 ASN A O 1
ATOM 1449 N N . ILE A 1 193 ? -1.864 10.311 6.296 1.00 95.56 193 ILE A N 1
ATOM 1450 C CA . ILE A 1 193 ? -1.400 8.980 5.876 1.00 95.56 193 ILE A CA 1
ATOM 1451 C C . ILE A 1 193 ? 0.120 8.930 5.657 1.00 95.56 193 ILE A C 1
ATOM 1453 O O . ILE A 1 193 ? 0.714 7.858 5.710 1.00 95.56 193 ILE A O 1
ATOM 1457 N N . TYR A 1 194 ? 0.774 10.084 5.496 1.00 94.19 194 TYR A N 1
ATOM 1458 C CA . TYR A 1 194 ? 2.220 10.211 5.277 1.00 94.19 194 TYR A CA 1
ATOM 1459 C C . TYR A 1 194 ? 3.053 10.264 6.559 1.00 94.19 194 TYR A C 1
ATOM 1461 O O . TYR A 1 194 ? 4.263 10.479 6.502 1.00 94.19 194 TYR A O 1
ATOM 1469 N N . LYS A 1 195 ? 2.447 10.018 7.727 1.00 89.38 195 LYS A N 1
ATOM 1470 C CA . LYS A 1 195 ? 3.202 9.784 8.973 1.00 89.38 195 LYS A CA 1
ATOM 1471 C C . LYS A 1 195 ? 4.092 8.543 8.887 1.00 89.38 195 LYS A C 1
ATOM 1473 O O . LYS A 1 195 ? 5.057 8.424 9.638 1.00 89.38 195 LYS A O 1
ATOM 1478 N N . GLN A 1 196 ? 3.775 7.631 7.971 1.00 84.94 196 GLN A N 1
ATOM 1479 C CA . GLN A 1 196 ? 4.562 6.447 7.682 1.00 84.94 196 GLN A CA 1
ATOM 1480 C C . GLN A 1 196 ? 5.168 6.531 6.283 1.00 84.94 196 GLN A C 1
ATOM 1482 O O . GLN A 1 196 ? 4.503 6.888 5.313 1.00 84.94 196 GLN A O 1
ATOM 1487 N N . ILE A 1 197 ? 6.445 6.160 6.181 1.00 84.88 197 ILE A N 1
ATOM 1488 C CA . ILE A 1 197 ? 7.158 6.132 4.905 1.00 84.88 197 ILE A CA 1
ATOM 1489 C C . ILE A 1 197 ? 6.556 5.036 4.022 1.00 84.88 197 ILE A C 1
ATOM 1491 O O . ILE A 1 197 ? 6.582 3.853 4.376 1.00 84.88 197 ILE A O 1
ATOM 1495 N N . ALA A 1 198 ? 6.046 5.436 2.858 1.00 90.12 198 ALA A N 1
ATOM 1496 C CA . ALA A 1 198 ? 5.555 4.512 1.848 1.00 90.12 198 ALA A CA 1
ATOM 1497 C C . ALA A 1 198 ? 6.712 3.700 1.247 1.00 90.12 198 ALA A C 1
ATOM 1499 O O . ALA A 1 198 ? 7.763 4.246 0.906 1.00 90.12 198 ALA A O 1
ATOM 1500 N N . ILE A 1 199 ? 6.505 2.397 1.056 1.00 95.00 199 ILE A N 1
ATOM 1501 C CA . ILE A 1 199 ? 7.479 1.544 0.368 1.00 95.00 199 ILE A CA 1
ATOM 1502 C C . ILE A 1 199 ? 7.461 1.856 -1.131 1.00 95.00 199 ILE A C 1
ATOM 1504 O O . ILE A 1 199 ? 6.427 1.716 -1.781 1.00 95.00 199 ILE A O 1
ATOM 1508 N N . SER A 1 200 ? 8.602 2.260 -1.687 1.00 93.56 200 SER A N 1
ATOM 1509 C CA . SER A 1 200 ? 8.751 2.447 -3.133 1.00 93.56 200 SER A CA 1
ATOM 1510 C C . SER A 1 200 ? 8.813 1.102 -3.849 1.00 93.56 200 SER A C 1
ATOM 1512 O O . SER A 1 200 ? 9.713 0.292 -3.610 1.00 93.56 200 SER A O 1
ATOM 1514 N N . LEU A 1 201 ? 7.896 0.895 -4.783 1.00 94.31 201 LEU A N 1
ATOM 1515 C CA . LEU A 1 201 ? 7.888 -0.228 -5.700 1.00 94.31 201 LEU A CA 1
ATOM 1516 C C . LEU A 1 201 ? 8.399 0.256 -7.056 1.00 94.31 201 LEU A C 1
ATOM 1518 O O . LEU A 1 201 ? 7.751 1.042 -7.737 1.00 94.31 201 LEU A O 1
ATOM 1522 N N . LYS A 1 202 ? 9.601 -0.179 -7.430 1.00 92.00 202 LYS A N 1
ATOM 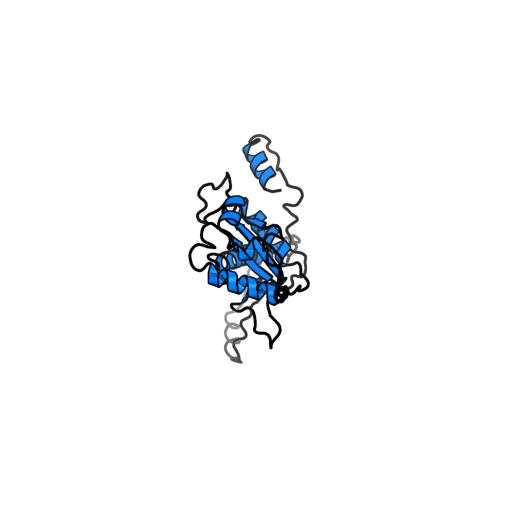1523 C CA . LYS A 1 202 ? 10.211 0.162 -8.722 1.00 92.00 202 LYS A CA 1
ATOM 1524 C C . LYS A 1 202 ? 9.900 -0.925 -9.748 1.00 92.00 202 LYS A C 1
ATOM 1526 O O . LYS A 1 202 ? 9.819 -2.097 -9.391 1.00 92.00 202 LYS A O 1
ATOM 1531 N N . GLY A 1 203 ? 9.765 -0.543 -11.015 1.00 90.06 203 GLY A N 1
ATOM 1532 C CA . GLY A 1 203 ? 9.615 -1.485 -12.127 1.00 90.06 203 GLY A CA 1
ATOM 1533 C C . GLY A 1 203 ? 10.883 -2.296 -12.435 1.00 90.06 203 GLY A C 1
ATOM 1534 O O . GLY A 1 203 ? 11.967 -2.050 -11.888 1.00 90.06 203 GLY A O 1
ATOM 1535 N N . GLY A 1 204 ? 10.739 -3.262 -13.346 1.00 87.44 204 GLY A N 1
ATOM 1536 C CA . GLY A 1 204 ? 11.829 -4.103 -13.848 1.00 87.44 204 GLY A CA 1
ATOM 1537 C C . GLY A 1 204 ? 12.493 -4.970 -12.774 1.00 87.44 204 GLY A C 1
ATOM 1538 O O . GLY A 1 204 ? 11.848 -5.478 -11.860 1.00 87.44 204 GLY A O 1
ATOM 1539 N N . GLU A 1 205 ? 13.814 -5.118 -12.861 1.00 83.62 205 GLU A N 1
ATOM 1540 C CA . GLU A 1 205 ? 14.618 -5.989 -11.984 1.00 83.62 205 GLU A CA 1
ATOM 1541 C C . GLU A 1 205 ? 14.626 -5.556 -10.502 1.00 83.62 205 GLU A C 1
ATOM 1543 O O . GLU A 1 205 ? 15.042 -6.312 -9.620 1.00 83.62 205 GLU A O 1
ATOM 1548 N N . LEU A 1 206 ? 14.166 -4.335 -10.209 1.00 86.12 206 LEU A N 1
ATOM 1549 C CA . LEU A 1 206 ? 14.049 -3.807 -8.848 1.00 86.12 206 LEU A CA 1
ATOM 1550 C C . LEU A 1 206 ? 12.706 -4.138 -8.187 1.00 86.12 206 LEU A C 1
ATOM 1552 O O . LEU A 1 206 ? 12.567 -3.934 -6.978 1.00 86.12 206 LEU A O 1
ATOM 1556 N N . ARG A 1 207 ? 11.745 -4.690 -8.938 1.00 91.38 207 ARG A N 1
ATOM 1557 C CA . ARG A 1 207 ? 10.398 -5.004 -8.448 1.00 91.38 207 ARG A CA 1
ATOM 1558 C C . ARG A 1 207 ? 10.417 -5.947 -7.260 1.00 91.38 207 ARG A C 1
ATOM 1560 O O . ARG A 1 207 ? 9.842 -5.648 -6.218 1.00 91.38 207 ARG A O 1
ATOM 1567 N N . GLU A 1 208 ? 11.159 -7.040 -7.387 1.00 88.38 208 GLU A N 1
ATOM 1568 C CA . GLU A 1 208 ? 11.279 -8.055 -6.339 1.00 88.38 208 GLU A CA 1
ATOM 1569 C C . GLU A 1 208 ? 11.831 -7.492 -5.023 1.00 88.38 208 GLU A C 1
ATOM 1571 O O . GLU A 1 208 ? 11.472 -7.963 -3.948 1.00 88.38 208 GLU A O 1
ATOM 1576 N N . VAL A 1 209 ? 12.679 -6.459 -5.079 1.00 88.38 209 VAL A N 1
ATOM 1577 C CA . VAL A 1 209 ? 13.214 -5.802 -3.874 1.00 88.38 209 VAL A CA 1
ATOM 1578 C C . VAL A 1 209 ? 12.122 -5.035 -3.151 1.00 88.38 209 VAL A C 1
ATOM 1580 O O . VAL A 1 209 ? 12.012 -5.137 -1.931 1.00 88.38 209 VAL A O 1
ATOM 1583 N N . GLY A 1 210 ? 11.322 -4.273 -3.901 1.00 91.88 210 GLY A N 1
ATOM 1584 C CA . GLY A 1 210 ? 10.191 -3.529 -3.358 1.00 91.88 210 GLY A CA 1
ATOM 1585 C C . GLY A 1 210 ? 9.161 -4.469 -2.737 1.00 91.88 210 GLY A C 1
ATOM 1586 O O . GLY A 1 210 ? 8.738 -4.250 -1.604 1.00 91.88 210 GLY A O 1
ATOM 1587 N N . LEU A 1 211 ? 8.841 -5.568 -3.427 1.00 93.12 211 LEU A N 1
ATOM 1588 C CA . LEU A 1 211 ? 7.951 -6.614 -2.919 1.00 93.12 211 LEU A CA 1
ATOM 1589 C C . LEU A 1 211 ? 8.507 -7.273 -1.646 1.00 93.12 211 LEU A C 1
ATOM 1591 O O . LEU A 1 211 ? 7.778 -7.434 -0.672 1.00 93.12 211 LEU A O 1
ATOM 1595 N N . ALA A 1 212 ? 9.802 -7.592 -1.590 1.00 89.50 212 ALA A N 1
ATOM 1596 C CA . ALA A 1 212 ? 10.423 -8.144 -0.384 1.00 89.50 212 ALA A CA 1
ATOM 1597 C C . ALA A 1 212 ? 10.432 -7.171 0.797 1.00 89.50 212 ALA A C 1
ATOM 1599 O O . ALA A 1 212 ? 10.180 -7.583 1.933 1.00 89.50 212 ALA A O 1
ATOM 1600 N N . ALA A 1 213 ? 10.677 -5.884 0.544 1.00 91.69 213 ALA A N 1
ATOM 1601 C CA . ALA A 1 213 ? 10.578 -4.846 1.563 1.00 91.69 213 ALA A CA 1
ATOM 1602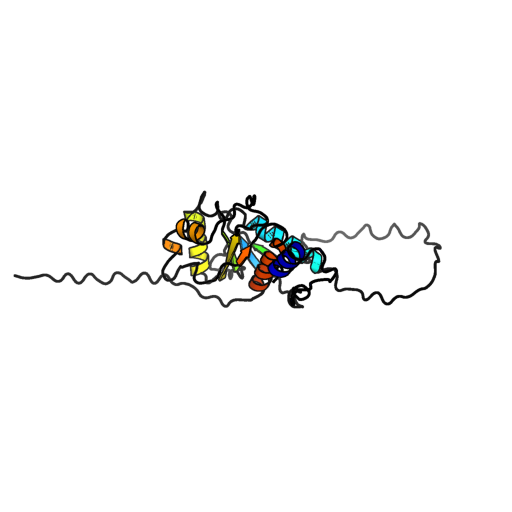 C C . ALA A 1 213 ? 9.136 -4.703 2.076 1.00 91.69 213 ALA A C 1
ATOM 1604 O O . ALA A 1 213 ? 8.924 -4.645 3.287 1.00 91.69 213 ALA A O 1
ATOM 1605 N N . LEU A 1 214 ? 8.151 -4.719 1.173 1.00 94.62 214 LEU A N 1
ATOM 1606 C CA . LEU A 1 214 ? 6.731 -4.664 1.513 1.00 94.62 214 LEU A CA 1
ATOM 1607 C C . LEU A 1 214 ? 6.302 -5.876 2.349 1.00 94.62 214 LEU A C 1
ATOM 1609 O O . LEU A 1 214 ? 5.737 -5.701 3.426 1.00 94.62 214 LEU A O 1
ATOM 1613 N N . ALA A 1 215 ? 6.632 -7.095 1.917 1.00 92.50 215 ALA A N 1
ATOM 1614 C CA . ALA A 1 215 ? 6.314 -8.314 2.660 1.00 92.50 215 ALA A CA 1
ATOM 1615 C C . ALA A 1 215 ? 6.949 -8.307 4.059 1.00 92.50 215 ALA A C 1
ATOM 1617 O O . ALA A 1 215 ? 6.296 -8.643 5.043 1.00 92.50 215 ALA A O 1
ATOM 1618 N N . SER A 1 216 ? 8.201 -7.850 4.162 1.00 89.69 216 SER A N 1
ATOM 1619 C CA . SER A 1 216 ? 8.919 -7.735 5.436 1.00 89.69 216 SER A CA 1
ATOM 1620 C C . SER A 1 216 ? 8.277 -6.722 6.390 1.00 89.69 216 SER A C 1
ATOM 1622 O O . SER A 1 216 ? 8.393 -6.874 7.603 1.00 89.69 216 SER A O 1
ATOM 1624 N N . LYS A 1 217 ? 7.593 -5.695 5.872 1.00 92.44 217 LYS A N 1
ATOM 1625 C CA . LYS A 1 217 ? 6.801 -4.766 6.689 1.00 92.44 217 LYS A CA 1
ATOM 1626 C C . LYS A 1 217 ? 5.460 -5.360 7.106 1.00 92.44 217 LYS A C 1
ATOM 1628 O O . LYS A 1 217 ? 5.096 -5.224 8.266 1.00 92.44 217 LYS A O 1
ATOM 1633 N N . LEU A 1 218 ? 4.779 -6.061 6.201 1.00 92.88 218 LEU A N 1
ATOM 1634 C CA . LEU A 1 218 ? 3.477 -6.684 6.466 1.00 92.88 218 LEU A CA 1
ATOM 1635 C C . LEU A 1 218 ? 3.536 -7.817 7.500 1.00 92.88 218 LEU A C 1
ATOM 1637 O O . LEU A 1 218 ? 2.542 -8.095 8.153 1.00 92.88 218 LEU A O 1
ATOM 1641 N N . VAL A 1 219 ? 4.680 -8.481 7.691 1.00 91.94 219 VAL A N 1
ATOM 1642 C CA . VAL A 1 219 ? 4.806 -9.496 8.758 1.00 91.94 219 VAL A CA 1
ATOM 1643 C C . VAL A 1 219 ? 4.942 -8.898 10.161 1.00 91.94 219 VAL A C 1
ATOM 1645 O O . VAL A 1 219 ? 4.848 -9.628 11.149 1.00 91.94 219 VAL A O 1
ATOM 1648 N N . ILE A 1 220 ? 5.191 -7.591 10.279 1.00 89.75 220 ILE A N 1
ATOM 1649 C CA . ILE A 1 220 ? 5.324 -6.927 11.576 1.00 89.75 220 ILE A CA 1
ATOM 1650 C C . ILE A 1 220 ? 3.925 -6.619 12.097 1.00 89.75 220 ILE A C 1
ATOM 1652 O O . ILE A 1 220 ? 3.234 -5.746 11.579 1.00 89.75 220 ILE A O 1
ATOM 1656 N N . ARG A 1 221 ? 3.529 -7.291 13.180 1.00 87.94 221 ARG A N 1
ATOM 1657 C CA . ARG A 1 221 ? 2.289 -6.956 13.882 1.00 87.94 221 ARG A CA 1
ATOM 1658 C C . ARG A 1 221 ? 2.425 -5.599 14.550 1.00 87.94 221 ARG A C 1
ATOM 1660 O O . ARG A 1 221 ? 3.239 -5.425 15.456 1.00 87.94 221 ARG A O 1
ATOM 1667 N N . VAL A 1 222 ? 1.601 -4.659 14.113 1.00 90.25 222 VAL A N 1
ATOM 1668 C CA . VAL A 1 222 ? 1.540 -3.324 14.698 1.00 90.25 222 VAL A CA 1
ATOM 1669 C C . VAL A 1 222 ? 0.354 -3.267 15.663 1.00 90.25 222 VAL A C 1
ATOM 1671 O O . VAL A 1 222 ? -0.757 -3.627 15.267 1.00 90.25 222 VAL A O 1
ATOM 1674 N N . PRO A 1 223 ? 0.559 -2.852 16.929 1.00 91.25 223 PRO A N 1
ATOM 1675 C CA . PRO A 1 223 ? -0.543 -2.617 17.852 1.00 91.25 223 PRO A CA 1
ATOM 1676 C C . PRO A 1 223 ? -1.542 -1.622 17.265 1.00 91.25 223 PRO A C 1
ATOM 1678 O O . PRO A 1 223 ? -1.151 -0.629 16.651 1.00 91.25 223 PRO A O 1
ATOM 1681 N N . ARG A 1 224 ? -2.836 -1.877 17.466 1.00 90.38 224 ARG A N 1
ATOM 1682 C CA . ARG A 1 224 ? -3.871 -0.967 16.976 1.00 90.38 224 ARG A CA 1
ATOM 1683 C C . ARG A 1 224 ? -3.818 0.357 17.721 1.00 90.38 224 ARG A C 1
ATOM 1685 O O . ARG A 1 224 ? -3.744 0.377 18.947 1.00 90.38 224 ARG A O 1
ATOM 1692 N N . ALA A 1 225 ? -3.919 1.443 16.967 1.00 90.25 225 ALA A N 1
ATOM 1693 C CA . ALA A 1 225 ? -3.953 2.801 17.492 1.00 90.25 225 ALA A CA 1
ATOM 1694 C C . ALA A 1 225 ? -5.122 3.565 16.849 1.00 90.25 225 ALA A C 1
ATOM 1696 O O . ALA A 1 225 ? -4.922 4.234 15.834 1.00 90.25 225 ALA A O 1
ATOM 1697 N N . PRO A 1 226 ? -6.351 3.416 17.383 1.00 91.94 226 PRO A N 1
ATOM 1698 C CA . PRO A 1 226 ? -7.524 4.142 16.908 1.00 91.94 226 PRO A CA 1
ATOM 1699 C C . PRO A 1 226 ? -7.279 5.649 16.859 1.00 91.94 226 PRO A C 1
ATOM 1701 O O . PRO A 1 226 ? -6.854 6.255 17.845 1.00 91.94 226 PRO A O 1
ATOM 1704 N N . VAL A 1 227 ? -7.569 6.259 15.715 1.00 91.62 227 VAL A N 1
ATOM 1705 C CA . VAL A 1 227 ? -7.587 7.713 15.575 1.00 91.62 227 VAL A CA 1
ATOM 1706 C C . VAL A 1 227 ? -8.987 8.186 15.934 1.00 91.62 227 VAL A C 1
ATOM 1708 O O . VAL A 1 227 ? -9.922 8.039 15.149 1.00 91.62 227 VAL A O 1
ATOM 1711 N N . ASN A 1 228 ? -9.140 8.727 17.141 1.00 87.12 228 ASN A N 1
ATOM 1712 C CA . ASN A 1 228 ? -10.397 9.337 17.545 1.00 87.12 228 ASN A CA 1
ATOM 1713 C C . ASN A 1 228 ? -10.537 10.694 16.868 1.00 87.12 228 ASN A C 1
ATOM 1715 O O . ASN A 1 228 ? -9.697 11.580 17.043 1.00 87.12 228 ASN A O 1
ATOM 1719 N N . ASP A 1 229 ? -11.647 10.869 16.163 1.00 69.44 229 ASP A N 1
ATOM 1720 C CA . ASP A 1 229 ? -12.154 12.180 15.799 1.00 69.44 229 ASP A CA 1
ATOM 1721 C C . ASP A 1 229 ? -12.716 12.835 17.049 1.00 69.44 229 ASP A C 1
ATOM 1723 O O . ASP A 1 229 ? -13.923 12.999 17.212 1.00 69.44 229 ASP A O 1
ATOM 1727 N N . LEU A 1 230 ? -11.830 13.230 17.956 1.00 61.53 230 LEU A N 1
ATOM 1728 C CA . LEU A 1 230 ? -12.145 14.378 18.775 1.00 61.53 230 LEU A CA 1
ATOM 1729 C C . LEU A 1 230 ? -12.153 15.549 17.797 1.00 61.53 230 LEU A C 1
ATOM 1731 O O . LEU A 1 230 ? -11.154 16.244 17.620 1.00 61.53 230 LEU A O 1
ATOM 1735 N N . VAL A 1 231 ? -13.286 15.715 17.102 1.00 56.59 231 VAL A N 1
ATOM 1736 C CA . VAL A 1 231 ? -13.719 17.027 16.642 1.00 56.59 231 VAL A CA 1
ATOM 1737 C C . VAL A 1 231 ? -13.449 17.916 17.848 1.00 56.59 231 VAL A C 1
ATOM 1739 O O . VAL A 1 231 ? -13.938 17.577 18.933 1.00 56.59 231 VAL A O 1
ATOM 1742 N N . PRO A 1 232 ? -12.603 18.955 17.742 1.00 51.97 232 PRO A N 1
ATOM 1743 C CA . PRO A 1 232 ? -12.575 19.971 18.769 1.00 51.97 232 PRO A CA 1
ATOM 1744 C C . PRO A 1 232 ? -14.021 20.440 18.842 1.00 51.97 232 PRO A C 1
ATOM 1746 O O . PRO A 1 232 ? -14.487 21.100 17.916 1.00 51.97 232 PRO A O 1
ATOM 1749 N N . SER A 1 233 ? -14.755 19.951 19.851 1.00 48.06 233 SER A N 1
ATOM 1750 C CA . SER A 1 233 ? -16.069 20.445 20.234 1.00 48.06 233 SER A CA 1
ATOM 1751 C C . SER A 1 233 ? -15.950 21.938 20.086 1.00 48.06 233 SER A C 1
ATOM 1753 O O . SER A 1 233 ? -15.048 22.490 20.723 1.00 48.06 233 SER A O 1
ATOM 1755 N N . GLU A 1 234 ? -16.738 22.511 19.174 1.00 46.69 234 GLU A N 1
ATOM 1756 C CA . GLU A 1 234 ? -16.739 23.926 18.837 1.00 46.69 234 GLU A CA 1
ATOM 1757 C C . GLU A 1 234 ? -16.305 24.704 20.066 1.00 46.69 234 GLU A C 1
ATOM 1759 O O . GLU A 1 234 ? -16.962 24.633 21.108 1.00 46.69 234 GLU A O 1
ATOM 1764 N N . ALA A 1 235 ? -15.123 25.323 19.992 1.00 49.94 235 ALA A N 1
ATOM 1765 C CA . ALA A 1 235 ? -14.743 26.292 20.992 1.00 49.94 235 ALA A CA 1
ATOM 1766 C C . ALA A 1 235 ? -15.904 27.276 21.001 1.00 49.94 235 ALA A C 1
ATOM 1768 O O . ALA A 1 235 ? -16.117 27.980 20.011 1.00 49.94 235 ALA A O 1
ATOM 1769 N N . THR A 1 236 ? -16.710 27.194 22.060 1.00 50.84 236 THR A N 1
ATOM 1770 C CA . THR A 1 236 ? -17.857 28.039 22.323 1.00 50.84 236 THR A CA 1
ATOM 1771 C C . THR A 1 236 ? -17.421 29.434 21.943 1.00 50.84 236 THR A C 1
ATOM 1773 O O . THR A 1 236 ? -16.500 29.978 22.553 1.00 50.84 236 THR A O 1
ATOM 1776 N N . SER A 1 237 ? -17.986 29.946 20.852 1.00 49.59 237 SER A N 1
ATOM 1777 C CA . SER A 1 237 ? -17.737 31.304 20.409 1.00 49.59 237 SER A CA 1
ATOM 1778 C C . SER A 1 237 ? -18.237 32.191 21.538 1.00 49.59 237 SER A C 1
ATOM 1780 O O . SER A 1 237 ? -19.430 32.442 21.661 1.00 49.59 237 SER A O 1
ATOM 1782 N N . LEU A 1 238 ? -17.326 32.568 22.434 1.00 49.97 238 LEU A N 1
ATOM 1783 C CA . LEU A 1 238 ? -17.520 33.637 23.392 1.00 49.97 238 LEU A CA 1
ATOM 1784 C C . LEU A 1 238 ? -17.638 34.895 22.544 1.00 49.97 238 LEU A C 1
ATOM 1786 O O . LEU A 1 238 ? -16.645 35.517 22.174 1.00 49.97 238 LEU A O 1
ATOM 1790 N N . SER A 1 239 ? -18.876 35.199 22.168 1.00 48.53 239 SER A N 1
ATOM 1791 C CA . SER A 1 239 ? -19.302 36.504 21.704 1.00 48.53 239 SER A CA 1
ATOM 1792 C C . SER A 1 239 ? -18.839 37.521 22.742 1.00 48.53 239 SER A C 1
ATOM 1794 O O . SER A 1 239 ? -19.442 37.660 23.803 1.00 48.53 239 SER A O 1
ATOM 1796 N N . ILE A 1 240 ? -17.724 38.194 22.471 1.00 54.97 240 ILE A N 1
ATOM 1797 C CA . ILE A 1 240 ? -17.365 39.411 23.187 1.00 54.97 240 ILE A CA 1
ATOM 1798 C C . ILE A 1 240 ? -18.335 40.468 22.660 1.00 54.97 240 ILE A C 1
ATOM 1800 O O . ILE A 1 240 ? -18.113 41.057 21.602 1.00 54.97 240 ILE A O 1
ATOM 1804 N N . GLU A 1 241 ? -19.453 40.649 23.360 1.00 57.47 241 GLU A N 1
ATOM 1805 C CA . GLU A 1 241 ? -20.281 41.840 23.214 1.00 57.47 241 GLU A CA 1
ATOM 1806 C C . GLU A 1 241 ? -19.424 43.050 23.606 1.00 57.47 241 GLU A C 1
ATOM 1808 O O . GLU A 1 241 ? -19.113 43.280 24.773 1.00 57.47 241 GLU A O 1
ATOM 1813 N N . HIS A 1 242 ? -18.986 43.802 22.599 1.00 53.25 242 HIS A N 1
ATOM 1814 C CA . HIS A 1 242 ? -18.450 45.141 22.786 1.00 53.25 242 HIS A CA 1
ATOM 1815 C C . HIS A 1 242 ? -19.626 46.084 23.059 1.00 53.25 242 HIS A C 1
ATOM 1817 O O . HIS A 1 242 ? -20.265 46.578 22.132 1.00 53.25 242 HIS A O 1
ATOM 1823 N N . THR A 1 243 ? -19.908 46.328 24.336 1.00 55.22 243 THR A N 1
ATOM 1824 C CA . THR A 1 243 ? -20.703 47.481 24.764 1.00 55.22 243 THR A CA 1
ATOM 1825 C C . THR A 1 243 ? -19.830 48.730 24.638 1.00 55.22 243 THR A C 1
ATOM 1827 O O . THR A 1 243 ? -18.789 48.824 25.293 1.00 55.22 243 THR A O 1
ATOM 1830 N N . VAL A 1 244 ? -20.243 49.661 23.777 1.00 62.84 244 VAL A N 1
ATOM 1831 C CA . VAL A 1 244 ? -19.762 51.052 23.719 1.00 62.84 244 VAL A CA 1
ATOM 1832 C C . VAL A 1 244 ? -20.901 51.952 24.164 1.00 62.84 244 VAL A C 1
ATOM 1834 O O . VAL A 1 244 ? -22.036 51.701 23.701 1.00 62.84 244 VAL A O 1
#

Organism: NCBI:txid72548

Secondary structure (DSSP, 8-state):
-HHHHHHHHHH-TT--S----TTTT---PPSS---EEEEE-TTSTTHHHHHHHHHHHHHTTTTSS-----------------TTSSSSSS------------S-SEEEESS---TTS----SEEEEEESTTTTTSSHHHHHHHHHHHHHTT-EEEEEEEE-BTTBTT-TTT---HHHHHHHS-HHHHSSTT-GGGSPPEEEESGGGHHHHHHHHHHHHTSPPPP--------------------

Radius of gyration: 25.63 Å; chains: 1; bounding box: 56×107×44 Å

Sequence (244 aa):
DRTMVLMCKRLLPEAGCDIFLQGASSFKLPKGHTSVTIYCSRHNPGAAELAEELNAAFSSNIGVSGRGSRGRQGGTLSKRLSPGIRKALSSRGISSSRERTSGRFLHVVDELGSSGAGLKCDHMLVYLNAVTWMHDQEALAVEIREAQRLGVHLQLCHEFPSVLDPGSARKALNFKQIIDTTPPALTSGARNIYKQIAISLKGGELREVGLAALASKLVIRVPRAPVNDLVPSEATSLSIEHTV

pLDDT: mean 75.28, std 20.76, range [34.94, 97.62]